Protein AF-A0A7Y2EDA4-F1 (afdb_monomer_lite)

Foldseek 3Di:
DDDDPPPPFPWDFDADPVRHGDDTDGPPVVVVVVVVVVVVVVVVVVVVVVCVVVVVVVVDDDPQLVVCLVVPFQSLVSLCVVVVHDLCRLCVQLVHDSVVSVCNRPDLDDDDPSSLVSSCVSSVHDSVSRRRPDDPVVVVVVVLVVLVVVLVVLVVVLVCLVVPPDDRDLVVNLVSLVVSLVSLVVSPVVDPDDPPVSVVSNVVSVVSNVVSVVVVVVVVVVVVVVVVVVVVVVLVVCVVVVVDDPVVVPPVVPPPVPDDDDDDDDDDDDDDDDDDDDDDDDDDDDDDDDDDDDDD

Structure (mmCIF, N/CA/C/O backbone):
data_AF-A0A7Y2EDA4-F1
#
_entry.id   AF-A0A7Y2EDA4-F1
#
loop_
_atom_site.group_PDB
_atom_site.id
_atom_site.type_symbol
_atom_site.label_atom_id
_atom_site.label_alt_id
_atom_site.label_comp_id
_atom_site.label_asym_id
_atom_site.label_entity_id
_atom_site.label_seq_id
_atom_site.pdbx_PDB_ins_code
_atom_site.Cartn_x
_atom_site.Cartn_y
_atom_site.Cartn_z
_atom_site.occupancy
_atom_site.B_iso_or_equiv
_atom_site.auth_seq_id
_atom_site.auth_comp_id
_atom_site.auth_asym_id
_atom_site.auth_atom_id
_atom_site.pdbx_PDB_model_num
ATOM 1 N N . MET A 1 1 ? 64.309 -20.230 -32.993 1.00 43.59 1 MET A N 1
ATOM 2 C CA . MET A 1 1 ? 63.458 -19.080 -33.353 1.00 43.59 1 MET A CA 1
ATOM 3 C C . MET A 1 1 ? 63.468 -19.020 -34.864 1.00 43.59 1 MET A C 1
ATOM 5 O O . MET A 1 1 ? 64.561 -18.925 -35.410 1.00 43.59 1 MET A O 1
ATOM 9 N N . SER A 1 2 ? 62.276 -19.123 -35.455 1.00 44.53 2 SER A N 1
ATOM 10 C CA . SER A 1 2 ? 61.970 -19.058 -36.892 1.00 44.53 2 SER A CA 1
ATOM 11 C C . SER A 1 2 ? 62.173 -20.360 -37.676 1.00 44.53 2 SER A C 1
ATOM 13 O O . SER A 1 2 ? 63.135 -20.477 -38.425 1.00 44.53 2 SER A O 1
ATOM 15 N N . ASP A 1 3 ? 61.243 -21.306 -37.500 1.00 42.62 3 ASP A N 1
ATOM 16 C CA . ASP A 1 3 ? 60.909 -22.273 -38.554 1.00 42.62 3 ASP A CA 1
ATOM 17 C C . ASP A 1 3 ? 59.753 -21.683 -39.369 1.00 42.62 3 ASP A C 1
ATOM 19 O O . ASP A 1 3 ? 58.723 -21.276 -38.827 1.00 42.62 3 ASP A O 1
ATOM 23 N N . ASP A 1 4 ? 60.021 -21.551 -40.659 1.00 47.56 4 ASP A N 1
ATOM 24 C CA . ASP A 1 4 ? 59.211 -20.951 -41.709 1.00 47.56 4 ASP A CA 1
ATOM 25 C C . ASP A 1 4 ? 58.459 -22.100 -42.406 1.00 47.56 4 ASP A C 1
ATOM 27 O O . ASP A 1 4 ? 58.942 -22.660 -43.387 1.00 47.56 4 ASP A O 1
ATOM 31 N N . ASP A 1 5 ? 57.317 -22.522 -41.853 1.00 44.94 5 ASP A N 1
ATOM 32 C CA . ASP A 1 5 ? 56.423 -23.488 -42.509 1.00 44.94 5 ASP A CA 1
ATOM 33 C C . ASP A 1 5 ? 55.565 -22.749 -43.549 1.00 44.94 5 ASP A C 1
ATOM 35 O O . ASP A 1 5 ? 54.446 -22.299 -43.291 1.00 44.94 5 ASP A O 1
ATOM 39 N N . GLN A 1 6 ? 56.119 -22.600 -44.751 1.00 44.47 6 GLN A N 1
ATOM 40 C CA . GLN A 1 6 ? 55.365 -22.275 -45.960 1.00 44.47 6 GLN A CA 1
ATOM 41 C C . GLN A 1 6 ? 54.499 -23.483 -46.355 1.00 44.47 6 GLN A C 1
ATOM 43 O O . GLN A 1 6 ? 54.948 -24.380 -47.066 1.00 44.47 6 GLN A O 1
ATOM 48 N N . GLU A 1 7 ? 53.241 -23.521 -45.907 1.00 48.75 7 GLU A N 1
ATOM 49 C CA . GLU A 1 7 ? 52.228 -24.389 -46.522 1.00 48.75 7 GLU A CA 1
ATOM 50 C C . GLU A 1 7 ? 51.803 -23.784 -47.874 1.00 48.75 7 GLU A C 1
ATOM 52 O O . GLU A 1 7 ? 50.916 -22.933 -47.957 1.00 48.75 7 GLU A O 1
ATOM 57 N N . ASP A 1 8 ? 52.466 -24.217 -48.950 1.00 52.66 8 ASP A N 1
ATOM 58 C CA . ASP A 1 8 ? 52.079 -23.955 -50.341 1.00 52.66 8 ASP A CA 1
ATOM 59 C C . ASP A 1 8 ? 50.675 -24.529 -50.621 1.00 52.66 8 ASP A C 1
ATOM 61 O O . ASP A 1 8 ? 50.514 -25.690 -51.008 1.00 52.66 8 ASP A O 1
ATOM 65 N N . THR A 1 9 ? 49.623 -23.721 -50.456 1.00 55.00 9 THR A N 1
ATOM 66 C CA . THR A 1 9 ? 48.251 -24.124 -50.805 1.00 55.00 9 THR A CA 1
ATOM 67 C C . THR A 1 9 ? 48.074 -24.137 -52.328 1.00 55.00 9 THR A C 1
ATOM 69 O O . THR A 1 9 ? 47.562 -23.196 -52.938 1.00 55.00 9 THR A O 1
ATOM 72 N N . THR A 1 10 ? 48.493 -25.221 -52.978 1.00 64.56 10 THR A N 1
ATOM 73 C CA . THR A 1 10 ? 48.317 -25.397 -54.427 1.00 64.56 10 THR A CA 1
ATOM 74 C C . THR A 1 10 ? 46.930 -25.979 -54.712 1.00 64.56 10 THR A C 1
ATOM 76 O O . THR A 1 10 ? 46.780 -27.158 -55.028 1.00 64.56 10 THR A O 1
ATOM 79 N N . VAL A 1 11 ? 45.882 -25.158 -54.580 1.00 77.44 11 VAL A N 1
ATOM 80 C CA . VAL A 1 11 ? 44.528 -25.554 -54.999 1.00 77.44 11 VAL A CA 1
ATOM 81 C C . VAL A 1 11 ? 44.483 -25.623 -56.523 1.00 77.44 11 VAL A C 1
ATOM 83 O O . VAL A 1 11 ? 44.597 -24.604 -57.207 1.00 77.44 11 VAL A O 1
ATOM 86 N N . GLN A 1 12 ? 44.279 -26.815 -57.081 1.00 84.06 12 GLN A N 1
ATOM 87 C CA . GLN A 1 12 ? 44.117 -26.966 -58.524 1.00 84.06 12 GLN A CA 1
ATOM 88 C C . GLN A 1 12 ? 42.654 -26.750 -58.912 1.00 84.06 12 GLN A C 1
ATOM 90 O O . GLN A 1 12 ? 41.783 -27.532 -58.537 1.00 84.06 12 GLN A O 1
ATOM 95 N N . ILE A 1 13 ? 42.388 -25.722 -59.717 1.00 86.75 13 ILE A N 1
ATOM 96 C CA . ILE A 1 13 ? 41.045 -25.422 -60.223 1.00 86.75 13 ILE A CA 1
ATOM 97 C C . ILE A 1 13 ? 40.843 -26.083 -61.590 1.00 86.75 13 ILE A C 1
ATOM 99 O O . ILE A 1 13 ? 41.572 -25.806 -62.542 1.00 86.75 13 ILE A O 1
ATOM 103 N N . ILE A 1 14 ? 39.814 -26.917 -61.698 1.00 89.69 14 ILE A N 1
ATOM 104 C CA . ILE A 1 14 ? 39.332 -27.506 -62.948 1.00 89.69 14 ILE A CA 1
ATOM 105 C C . ILE A 1 14 ? 38.164 -26.647 -63.441 1.00 89.69 14 ILE A C 1
ATOM 107 O O . ILE A 1 14 ? 37.177 -26.459 -62.726 1.00 89.69 14 ILE A O 1
ATOM 111 N N . ARG A 1 15 ? 38.281 -26.102 -64.655 1.00 89.75 15 ARG A N 1
ATOM 112 C CA . ARG A 1 15 ? 37.282 -25.208 -65.261 1.00 89.75 15 ARG A CA 1
ATOM 113 C C . ARG A 1 15 ? 36.341 -25.964 -66.199 1.00 89.75 15 ARG A C 1
ATOM 115 O O . ARG A 1 15 ? 36.757 -26.923 -66.848 1.00 89.75 15 ARG A O 1
ATOM 122 N N . GLY A 1 16 ? 35.084 -25.534 -66.241 1.00 87.50 16 GLY A N 1
ATOM 123 C CA . GLY A 1 16 ? 34.043 -26.059 -67.117 1.00 87.50 16 GLY A CA 1
ATOM 124 C C . GLY A 1 16 ? 34.200 -25.604 -68.569 1.00 87.50 16 GLY A C 1
ATOM 125 O O . GLY A 1 16 ? 35.074 -24.808 -68.912 1.00 87.50 16 GLY A O 1
ATOM 126 N N . SER A 1 17 ? 33.327 -26.108 -69.442 1.00 84.19 17 SER A N 1
ATOM 127 C CA . SER A 1 17 ? 33.293 -25.744 -70.869 1.00 84.19 17 SER A CA 1
ATOM 128 C C . SER A 1 17 ? 32.931 -24.275 -71.129 1.00 84.19 17 SER A C 1
ATOM 130 O O . SER A 1 17 ? 33.140 -23.780 -72.231 1.00 84.19 17 SER A O 1
ATOM 132 N N . ASP A 1 18 ? 32.383 -23.596 -70.126 1.00 87.00 18 ASP A N 1
ATOM 133 C CA . ASP A 1 18 ? 32.079 -22.164 -70.086 1.00 87.00 18 ASP A CA 1
ATOM 134 C C . ASP A 1 18 ? 33.263 -21.302 -69.601 1.00 87.00 18 ASP A C 1
ATOM 136 O O . ASP A 1 18 ? 33.195 -20.078 -69.664 1.00 87.00 18 ASP A O 1
ATOM 140 N N . GLY A 1 19 ? 34.363 -21.925 -69.159 1.00 84.44 19 GLY A N 1
ATOM 141 C CA . GLY A 1 19 ? 35.543 -21.250 -68.613 1.00 84.44 19 GLY A CA 1
ATOM 142 C C . GLY A 1 19 ? 35.467 -20.958 -67.111 1.00 84.44 19 GLY A C 1
ATOM 143 O O . GLY A 1 19 ? 36.471 -20.534 -66.520 1.00 84.44 19 GLY A O 1
ATOM 144 N N . GLU A 1 20 ? 34.336 -21.239 -66.464 1.00 89.75 20 GLU A N 1
ATOM 145 C CA . GLU A 1 20 ? 34.147 -20.983 -65.039 1.00 89.75 20 GLU A CA 1
ATOM 146 C C . GLU A 1 20 ? 34.718 -22.119 -64.172 1.00 89.75 20 GLU A C 1
ATOM 148 O O . GLU A 1 20 ? 34.793 -23.270 -64.613 1.00 89.75 20 GLU A O 1
ATOM 153 N N . PRO A 1 21 ? 35.181 -21.840 -62.939 1.00 85.94 21 PRO A N 1
ATOM 154 C CA . PRO A 1 21 ? 35.631 -22.870 -62.004 1.00 85.94 21 PRO A CA 1
ATOM 155 C C . PRO A 1 21 ? 34.511 -23.876 -61.707 1.00 85.94 21 PRO A C 1
ATOM 157 O O . PRO A 1 21 ? 33.504 -23.522 -61.101 1.00 85.94 21 PRO A O 1
ATOM 160 N N . ALA A 1 22 ? 34.698 -25.136 -62.096 1.00 83.81 22 ALA A N 1
ATOM 161 C CA . ALA A 1 22 ? 33.720 -26.195 -61.851 1.00 83.81 22 ALA A CA 1
ATOM 162 C C . ALA A 1 22 ? 34.098 -27.051 -60.635 1.00 83.81 22 ALA A C 1
ATOM 164 O O . ALA A 1 22 ? 33.235 -27.428 -59.847 1.00 83.81 22 ALA A O 1
ATOM 165 N N . PHE A 1 23 ? 35.392 -27.337 -60.454 1.00 85.00 23 PHE A N 1
ATOM 166 C CA . PHE A 1 23 ? 35.895 -28.126 -59.329 1.00 85.00 23 PHE A CA 1
ATOM 167 C C . PHE A 1 23 ? 37.232 -27.583 -58.827 1.00 85.00 23 PHE A C 1
ATOM 169 O O . PHE A 1 23 ? 37.995 -26.983 -59.582 1.00 85.00 23 PHE A O 1
ATOM 176 N N . ALA A 1 24 ? 37.537 -27.834 -57.557 1.00 85.94 24 ALA A N 1
ATOM 177 C CA . ALA A 1 24 ? 38.830 -27.546 -56.954 1.00 85.94 24 ALA A CA 1
ATOM 178 C C . ALA A 1 24 ? 39.366 -28.815 -56.286 1.00 85.94 24 ALA A C 1
ATOM 180 O O . ALA A 1 24 ? 38.641 -29.484 -55.551 1.00 85.94 24 ALA A O 1
ATOM 181 N N . THR A 1 25 ? 40.625 -29.150 -56.558 1.00 87.69 25 THR A N 1
ATOM 182 C CA . THR A 1 25 ? 41.318 -30.280 -55.935 1.00 87.69 25 THR A CA 1
ATOM 183 C C . THR A 1 25 ? 42.265 -29.744 -54.878 1.00 87.69 25 THR A C 1
ATOM 185 O O . THR A 1 25 ? 43.061 -28.845 -55.149 1.00 87.69 25 THR A O 1
ATOM 188 N N . VAL A 1 26 ? 42.165 -30.312 -53.683 1.00 86.88 26 VAL A N 1
ATOM 189 C CA . VAL A 1 26 ? 43.006 -29.997 -52.530 1.00 86.88 26 VAL A CA 1
ATOM 190 C C . VAL A 1 26 ? 43.617 -31.288 -51.986 1.00 86.88 26 VAL A C 1
ATOM 192 O O . VAL A 1 26 ? 42.987 -32.349 -52.101 1.00 86.88 26 VAL A O 1
ATOM 195 N N . PRO A 1 27 ? 44.822 -31.242 -51.396 1.00 88.12 27 PRO A N 1
ATOM 196 C CA . PRO A 1 27 ? 45.375 -32.380 -50.677 1.00 88.12 27 PRO A CA 1
ATOM 197 C C . PRO A 1 27 ? 44.400 -32.902 -49.617 1.00 88.12 27 PRO A C 1
ATOM 199 O O . PRO A 1 27 ? 43.734 -32.136 -48.920 1.00 88.12 27 PRO A O 1
ATOM 202 N N . HIS A 1 28 ? 44.312 -34.228 -49.479 1.00 80.75 28 HIS A N 1
ATOM 203 C CA . HIS A 1 28 ? 43.290 -34.857 -48.634 1.00 80.75 28 HIS A CA 1
ATOM 204 C C . HIS A 1 28 ? 43.352 -34.396 -47.167 1.00 80.75 28 HIS A C 1
ATOM 206 O O . HIS A 1 28 ? 42.315 -34.169 -46.551 1.00 80.75 28 HIS A O 1
ATOM 212 N N . ARG A 1 29 ? 44.557 -34.191 -46.621 1.00 81.00 29 ARG A N 1
ATOM 213 C CA . ARG A 1 29 ? 44.734 -33.671 -45.259 1.00 81.00 29 ARG A CA 1
ATOM 214 C C . ARG A 1 29 ? 44.114 -32.278 -45.094 1.00 81.00 29 ARG A C 1
ATOM 216 O O . ARG A 1 29 ? 43.400 -32.041 -44.127 1.00 81.00 29 ARG A O 1
ATOM 223 N N . GLU A 1 30 ? 44.347 -31.382 -46.046 1.00 80.44 30 GLU A N 1
ATOM 224 C CA . GLU A 1 30 ? 43.794 -30.024 -46.017 1.00 80.44 30 GLU A CA 1
ATOM 225 C C . GLU A 1 30 ? 42.270 -30.037 -46.159 1.00 80.44 30 GLU A C 1
ATOM 227 O O . GLU A 1 30 ? 41.578 -29.286 -45.473 1.00 80.44 30 GLU A O 1
ATOM 232 N N . PHE A 1 31 ? 41.724 -30.934 -46.986 1.00 82.44 31 PHE A N 1
ATOM 233 C CA . PHE A 1 31 ? 40.279 -31.140 -47.081 1.00 82.44 31 PHE A CA 1
ATOM 234 C C . PHE A 1 31 ? 39.661 -31.525 -45.729 1.00 82.44 31 PHE A C 1
ATOM 236 O O . PHE A 1 31 ? 38.662 -30.934 -45.319 1.00 82.44 31 PHE A O 1
ATOM 243 N N . GLU A 1 32 ? 40.272 -32.466 -45.007 1.00 85.00 32 GLU A N 1
ATOM 244 C CA . GLU A 1 32 ? 39.816 -32.885 -43.674 1.00 85.00 32 GLU A CA 1
ATOM 245 C C . GLU A 1 32 ? 39.928 -31.753 -42.636 1.00 85.00 32 GLU A C 1
ATOM 247 O O . GLU A 1 32 ? 39.029 -31.558 -41.807 1.00 85.00 32 GLU A O 1
ATOM 252 N N . GLU A 1 33 ? 40.988 -30.944 -42.700 1.00 84.81 33 GLU A N 1
ATOM 253 C CA . GLU A 1 33 ? 41.139 -29.761 -41.848 1.00 84.81 33 GLU A CA 1
ATOM 254 C C . GLU A 1 33 ? 40.072 -28.696 -42.147 1.00 84.81 33 GLU A C 1
ATOM 256 O O . GLU A 1 33 ? 39.482 -28.132 -41.218 1.00 84.81 33 GLU A O 1
ATOM 261 N N . LEU A 1 34 ? 39.769 -28.446 -43.425 1.00 80.19 34 LEU A N 1
ATOM 262 C CA . LEU A 1 34 ? 38.705 -27.535 -43.853 1.00 80.19 34 LEU A CA 1
ATOM 263 C C . LEU A 1 34 ? 37.322 -28.040 -43.426 1.00 80.19 34 LEU A C 1
ATOM 265 O O . LEU A 1 34 ? 36.522 -27.255 -42.912 1.00 80.19 34 LEU A O 1
ATOM 269 N N . LEU A 1 35 ? 37.051 -29.343 -43.550 1.00 79.25 35 LEU A N 1
ATOM 270 C CA . LEU A 1 35 ? 35.817 -29.956 -43.055 1.00 79.25 35 LEU A CA 1
ATOM 271 C C . LEU A 1 35 ? 35.690 -29.823 -41.537 1.00 79.25 35 LEU A C 1
ATOM 273 O O . LEU A 1 35 ? 34.618 -29.484 -41.036 1.00 79.25 35 LEU A O 1
ATOM 277 N N . THR A 1 36 ? 36.774 -30.044 -40.796 1.00 81.06 36 THR A N 1
ATOM 278 C CA . THR A 1 36 ? 36.785 -29.914 -39.333 1.00 81.06 36 THR A CA 1
ATOM 279 C C . THR A 1 36 ? 36.525 -28.470 -38.903 1.00 81.06 36 THR A C 1
ATOM 281 O O . THR A 1 36 ? 35.691 -28.222 -38.025 1.00 81.06 36 THR A O 1
ATOM 284 N N . LYS A 1 37 ? 37.178 -27.498 -39.552 1.00 74.94 37 LYS A N 1
ATOM 285 C CA . LYS A 1 37 ? 36.960 -26.061 -39.318 1.00 74.94 37 LYS A CA 1
ATOM 286 C C . LYS A 1 37 ? 35.521 -25.652 -39.670 1.00 74.94 37 LYS A C 1
ATOM 288 O O . LYS A 1 37 ? 34.859 -25.017 -38.851 1.00 74.94 37 LYS A O 1
ATOM 293 N N . SER A 1 38 ? 34.995 -26.087 -40.817 1.00 75.81 38 SER A N 1
ATOM 294 C CA . SER A 1 38 ? 33.614 -25.818 -41.256 1.00 75.81 38 SER A CA 1
ATOM 295 C C . SER A 1 38 ? 32.561 -26.417 -40.311 1.00 75.81 38 SER A C 1
ATOM 297 O O . SER A 1 38 ? 31.610 -25.733 -39.922 1.00 75.81 38 SER A O 1
ATOM 299 N N . ARG A 1 39 ? 32.753 -27.664 -39.857 1.00 71.19 39 ARG A N 1
ATOM 300 C CA . ARG A 1 39 ? 31.868 -28.313 -38.875 1.00 71.19 39 ARG A CA 1
ATOM 301 C C . ARG A 1 39 ? 31.883 -27.603 -37.525 1.00 71.19 39 ARG A C 1
ATOM 303 O O . ARG A 1 39 ? 30.831 -27.495 -36.905 1.00 71.19 39 ARG A O 1
ATOM 310 N N . ARG A 1 40 ? 33.033 -27.084 -37.076 1.00 65.69 40 ARG A N 1
ATOM 311 C CA . ARG A 1 40 ? 33.111 -26.257 -35.857 1.00 65.69 40 ARG A CA 1
ATOM 312 C C . ARG A 1 40 ? 32.334 -24.952 -35.995 1.00 65.69 40 ARG A C 1
ATOM 314 O O . ARG A 1 40 ? 31.626 -24.603 -35.060 1.00 65.69 40 ARG A O 1
ATOM 321 N N . VAL A 1 41 ? 32.447 -24.262 -37.131 1.00 68.94 41 VAL A N 1
ATOM 322 C CA . VAL A 1 41 ? 31.681 -23.029 -37.396 1.00 68.94 41 VAL A CA 1
ATOM 323 C C . VAL A 1 41 ? 30.181 -23.329 -37.409 1.00 68.94 41 VAL A C 1
ATOM 325 O O . VAL A 1 41 ? 29.435 -22.728 -36.648 1.00 68.94 41 VAL A O 1
ATOM 328 N N . THR A 1 42 ? 29.755 -24.352 -38.153 1.00 67.50 42 THR A N 1
ATOM 329 C CA . THR A 1 42 ? 28.339 -24.761 -38.217 1.00 67.50 42 THR A CA 1
ATOM 330 C C . THR A 1 42 ? 27.810 -25.220 -36.852 1.00 67.50 42 THR A C 1
ATOM 332 O O . THR A 1 42 ? 26.678 -24.922 -36.481 1.00 67.50 42 THR A O 1
ATOM 335 N N . GLY A 1 43 ? 28.630 -25.934 -36.075 1.00 67.50 43 GLY A N 1
ATOM 336 C CA . GLY A 1 43 ? 28.296 -26.357 -34.715 1.00 67.50 43 GLY A CA 1
ATOM 337 C C . GLY A 1 43 ? 28.187 -25.185 -33.739 1.00 67.50 43 GLY A C 1
ATOM 338 O O . GLY A 1 43 ? 27.306 -25.191 -32.882 1.00 67.50 43 GLY A O 1
ATOM 339 N N . LEU A 1 44 ? 29.033 -24.162 -33.889 1.00 66.06 44 LEU A N 1
ATOM 340 C CA . LEU A 1 44 ? 28.941 -22.922 -33.124 1.00 66.06 44 LEU A CA 1
ATOM 341 C C . LEU A 1 44 ? 27.668 -22.150 -33.487 1.00 66.06 44 LEU A C 1
ATOM 343 O O . LEU A 1 44 ? 26.951 -21.738 -32.582 1.00 66.06 44 LEU A O 1
ATOM 347 N N . ASP A 1 45 ? 27.334 -22.030 -34.772 1.00 66.81 45 ASP A N 1
ATOM 348 C CA . ASP A 1 45 ? 26.099 -21.380 -35.226 1.00 66.81 45 ASP A CA 1
ATOM 349 C C . ASP A 1 45 ? 24.852 -22.119 -34.722 1.00 66.81 45 ASP A C 1
ATOM 351 O O . ASP A 1 45 ? 23.906 -21.499 -34.234 1.00 66.81 45 ASP A O 1
ATOM 355 N N . ALA A 1 46 ? 24.855 -23.454 -34.769 1.00 67.00 46 ALA A N 1
ATOM 356 C CA . ALA A 1 46 ? 23.778 -24.274 -34.223 1.00 67.00 46 ALA A CA 1
ATOM 357 C C . ALA A 1 46 ? 23.646 -24.110 -32.699 1.00 67.00 46 ALA A C 1
ATOM 359 O O . ALA A 1 46 ? 22.531 -23.972 -32.199 1.00 67.00 46 ALA A O 1
ATOM 360 N N . ALA A 1 47 ? 24.761 -24.066 -31.963 1.00 63.53 47 ALA A N 1
ATOM 361 C CA . ALA A 1 47 ? 24.762 -23.830 -30.521 1.00 63.53 47 ALA A CA 1
ATOM 362 C C . ALA A 1 47 ? 24.288 -22.411 -30.167 1.00 63.53 47 ALA A C 1
ATOM 364 O O . ALA A 1 47 ? 23.476 -22.249 -29.261 1.00 63.53 47 ALA A O 1
ATOM 365 N N . VAL A 1 48 ? 24.726 -21.388 -30.906 1.00 65.12 48 VAL A N 1
ATOM 366 C CA . VAL A 1 48 ? 24.276 -19.997 -30.736 1.00 65.12 48 VAL A CA 1
ATOM 367 C C . VAL A 1 48 ? 22.780 -19.873 -31.023 1.00 65.12 48 VAL A C 1
ATOM 369 O O . VAL A 1 48 ? 22.069 -19.220 -30.262 1.00 65.12 48 VAL A O 1
ATOM 372 N N . ASN A 1 49 ? 22.276 -20.528 -32.070 1.00 64.94 49 ASN A N 1
ATOM 373 C CA . ASN A 1 49 ? 20.850 -20.534 -32.395 1.00 64.94 49 ASN A CA 1
ATOM 374 C C . ASN A 1 49 ? 20.017 -21.323 -31.374 1.00 64.94 49 ASN A C 1
ATOM 376 O O . ASN A 1 49 ? 18.927 -20.879 -31.020 1.00 64.94 49 ASN A O 1
ATOM 380 N N . ALA A 1 50 ? 20.531 -22.441 -30.852 1.00 62.09 50 ALA A N 1
ATOM 381 C CA . ALA A 1 50 ? 19.888 -23.200 -29.781 1.00 62.09 50 ALA A CA 1
ATOM 382 C C . ALA A 1 50 ? 19.834 -22.396 -28.475 1.00 62.09 50 ALA A C 1
ATOM 384 O O . ALA A 1 50 ? 18.774 -22.298 -27.865 1.00 62.09 50 ALA A O 1
ATOM 385 N N . ILE A 1 51 ? 20.937 -21.737 -28.096 1.00 62.09 51 ILE A N 1
ATOM 386 C CA . ILE A 1 51 ? 20.975 -20.821 -26.951 1.00 62.09 51 ILE A CA 1
ATOM 387 C C . ILE A 1 51 ? 19.988 -19.683 -27.174 1.00 62.09 51 ILE A C 1
ATOM 389 O O . ILE A 1 51 ? 19.187 -19.435 -26.293 1.00 62.09 51 ILE A O 1
ATOM 393 N N . ARG A 1 52 ? 19.963 -19.028 -28.340 1.00 58.69 52 ARG A N 1
ATOM 394 C CA . ARG A 1 52 ? 18.976 -17.973 -28.637 1.00 58.69 52 ARG A CA 1
ATOM 395 C C . ARG A 1 52 ? 17.532 -18.476 -28.554 1.00 58.69 52 ARG A C 1
ATOM 397 O O . ARG A 1 52 ? 16.681 -17.754 -28.047 1.00 58.69 52 ARG A O 1
ATOM 404 N N . GLY A 1 53 ? 17.257 -19.696 -29.014 1.00 55.03 53 GLY A N 1
ATOM 405 C CA . GLY A 1 53 ? 15.936 -20.322 -28.916 1.00 55.03 53 GLY A CA 1
ATOM 406 C C . GLY A 1 53 ? 15.509 -20.612 -27.473 1.00 55.03 53 GLY A C 1
ATOM 407 O O . GLY A 1 53 ? 14.363 -20.358 -27.110 1.00 55.03 53 GLY A O 1
ATOM 408 N N . GLU A 1 54 ? 16.435 -21.086 -26.638 1.00 51.19 54 GLU A N 1
ATOM 409 C CA . GLU A 1 54 ? 16.207 -21.379 -25.216 1.00 51.19 54 GLU A CA 1
ATOM 410 C C . GLU A 1 54 ? 16.158 -20.092 -24.366 1.00 51.19 54 GLU A C 1
ATOM 412 O O . GLU A 1 54 ? 15.321 -19.939 -23.481 1.00 51.19 54 GLU A O 1
ATOM 417 N N . VAL A 1 55 ? 16.997 -19.111 -24.697 1.00 48.81 55 VAL A N 1
ATOM 418 C CA . VAL A 1 55 ? 17.042 -17.761 -24.117 1.00 48.81 55 VAL A CA 1
ATOM 419 C C . VAL A 1 55 ? 15.786 -16.965 -24.453 1.00 48.81 55 VAL A C 1
ATOM 421 O O . VAL A 1 55 ? 15.382 -16.125 -23.670 1.00 48.81 55 VAL A O 1
ATOM 424 N N . ASN A 1 56 ? 15.086 -17.252 -25.548 1.00 48.47 56 ASN A N 1
ATOM 425 C CA . ASN A 1 56 ? 13.780 -16.634 -25.778 1.00 48.47 56 ASN A CA 1
ATOM 426 C C . ASN A 1 56 ? 12.709 -17.124 -24.772 1.00 48.47 56 ASN A C 1
ATOM 428 O O . ASN A 1 56 ? 11.682 -16.473 -24.605 1.00 48.47 56 ASN A O 1
ATOM 432 N N . ARG A 1 57 ? 12.935 -18.256 -24.077 1.00 45.91 57 ARG A N 1
ATOM 433 C CA . ARG A 1 57 ? 12.063 -18.742 -22.985 1.00 45.91 57 ARG A CA 1
ATOM 434 C C . ARG A 1 57 ? 12.445 -18.171 -21.618 1.00 45.91 57 ARG A C 1
ATOM 436 O O . ARG A 1 57 ? 11.578 -18.008 -20.763 1.00 45.91 57 ARG A O 1
ATOM 443 N N . LEU A 1 58 ? 13.724 -17.868 -21.405 1.00 47.00 58 LEU A N 1
ATOM 444 C CA . LEU A 1 58 ? 14.224 -17.173 -20.221 1.00 47.00 58 LEU A CA 1
ATOM 445 C C . LEU A 1 58 ? 14.284 -15.686 -20.550 1.00 47.00 58 LEU A C 1
ATOM 447 O O . LEU A 1 58 ? 15.251 -15.277 -21.163 1.00 47.00 58 LEU A O 1
ATOM 451 N N . ALA A 1 59 ? 13.285 -14.883 -20.179 1.00 56.12 59 ALA A N 1
ATOM 452 C CA . ALA A 1 59 ? 13.274 -13.437 -20.441 1.00 56.12 59 ALA A CA 1
ATOM 453 C C . ALA A 1 59 ? 14.570 -12.745 -19.949 1.00 56.12 59 ALA A C 1
ATOM 455 O O . ALA A 1 59 ? 14.647 -12.286 -18.810 1.00 56.12 59 ALA A O 1
ATOM 456 N N . LEU A 1 60 ? 15.611 -12.718 -20.788 1.00 68.62 60 LEU A N 1
ATOM 457 C CA . LEU A 1 60 ? 16.895 -12.109 -20.482 1.00 68.62 60 LEU A CA 1
ATOM 458 C C . LEU A 1 60 ? 16.765 -10.624 -20.775 1.00 68.62 60 LEU A C 1
ATOM 460 O O . LEU A 1 60 ? 16.560 -10.217 -21.920 1.00 68.62 60 LEU A O 1
ATOM 464 N N . ILE A 1 61 ? 16.898 -9.820 -19.728 1.00 80.25 61 ILE A N 1
ATOM 465 C CA . ILE A 1 61 ? 16.951 -8.371 -19.860 1.00 80.25 61 ILE A CA 1
ATOM 466 C C . ILE A 1 61 ? 18.318 -8.006 -20.465 1.00 80.25 61 ILE A C 1
ATOM 468 O O . ILE A 1 61 ? 19.349 -8.423 -19.928 1.00 80.25 61 ILE A O 1
ATOM 472 N N . PRO A 1 62 ? 18.368 -7.248 -21.574 1.00 86.12 62 PRO A N 1
ATOM 473 C CA . PRO A 1 62 ? 19.626 -6.817 -22.176 1.00 86.12 62 PRO A CA 1
ATOM 474 C C . PRO A 1 62 ? 20.493 -6.028 -21.189 1.00 86.12 62 PRO A C 1
ATOM 476 O O . PRO A 1 62 ? 19.993 -5.149 -20.488 1.00 86.12 62 PRO A O 1
ATOM 479 N N . SER A 1 63 ? 21.805 -6.283 -21.170 1.00 84.19 63 SER A N 1
ATOM 480 C CA . SER A 1 63 ? 22.734 -5.649 -20.217 1.00 84.19 63 SER A CA 1
ATOM 481 C C . SER A 1 63 ? 22.713 -4.119 -20.278 1.00 84.19 63 SER A C 1
ATOM 483 O O . SER A 1 63 ? 22.813 -3.466 -19.247 1.00 84.19 63 SER A O 1
ATOM 485 N N . GLU A 1 64 ? 22.528 -3.555 -21.471 1.00 88.88 64 GLU A N 1
ATOM 486 C CA . GLU A 1 64 ? 22.386 -2.110 -21.687 1.00 88.88 64 GLU A CA 1
ATOM 487 C C . GLU A 1 64 ? 21.168 -1.529 -20.954 1.00 88.88 64 GLU A C 1
ATOM 489 O O . GLU A 1 64 ? 21.238 -0.453 -20.365 1.00 88.88 64 GLU A O 1
ATOM 494 N N . VAL A 1 65 ? 20.047 -2.257 -20.954 1.00 90.38 65 VAL A N 1
ATOM 495 C CA . VAL A 1 65 ? 18.832 -1.848 -20.239 1.00 90.38 65 VAL A CA 1
ATOM 496 C C . VAL A 1 65 ? 19.092 -1.859 -18.733 1.00 90.38 65 VAL A C 1
ATOM 498 O O . VAL A 1 65 ? 18.780 -0.885 -18.052 1.00 90.38 65 VAL A O 1
ATOM 501 N N . VAL A 1 66 ? 19.721 -2.925 -18.227 1.00 86.69 66 VAL A N 1
ATOM 502 C CA . VAL A 1 66 ? 20.065 -3.057 -16.802 1.00 86.69 66 VAL A CA 1
ATOM 503 C C . VAL A 1 66 ? 20.995 -1.933 -16.348 1.00 86.69 66 VAL A C 1
ATOM 505 O O . VAL A 1 66 ? 20.734 -1.307 -15.323 1.00 86.69 66 VAL A O 1
ATOM 508 N N . HIS A 1 67 ? 22.054 -1.651 -17.110 1.00 87.31 67 HIS A N 1
ATOM 509 C CA . HIS A 1 67 ? 23.046 -0.641 -16.748 1.00 87.31 67 HIS A CA 1
ATOM 510 C C . HIS A 1 67 ? 22.412 0.742 -16.615 1.00 87.31 67 HIS A C 1
ATOM 512 O O . HIS A 1 67 ? 22.522 1.372 -15.566 1.00 87.31 67 HIS A O 1
ATOM 518 N N . ARG A 1 68 ? 21.656 1.167 -17.631 1.00 90.38 68 ARG A N 1
ATOM 519 C CA . ARG A 1 68 ? 21.016 2.488 -17.653 1.00 90.38 68 ARG A CA 1
ATOM 520 C C . ARG A 1 68 ? 19.989 2.668 -16.540 1.00 90.38 68 ARG A C 1
ATOM 522 O O . ARG A 1 68 ? 19.921 3.732 -15.931 1.00 90.38 68 ARG A O 1
ATOM 529 N N . ILE A 1 69 ? 19.209 1.625 -16.242 1.00 89.25 69 ILE A N 1
ATOM 530 C CA . ILE A 1 69 ? 18.288 1.643 -15.096 1.00 89.25 69 ILE A CA 1
ATOM 531 C C . ILE A 1 69 ? 19.077 1.748 -13.783 1.00 89.25 69 ILE A C 1
ATOM 533 O O . ILE A 1 69 ? 18.701 2.532 -12.913 1.00 89.25 69 ILE A O 1
ATOM 537 N N . SER A 1 70 ? 20.196 1.026 -13.645 1.00 83.31 70 SER A N 1
ATOM 538 C CA . SER A 1 70 ? 21.048 1.113 -12.449 1.00 83.31 70 SER A CA 1
ATOM 539 C C . SER A 1 70 ? 21.708 2.488 -12.271 1.00 83.31 70 SER A C 1
ATOM 541 O O . SER A 1 70 ? 21.945 2.914 -11.145 1.00 83.31 70 SER A O 1
ATOM 543 N N . GLU A 1 71 ? 21.941 3.214 -13.368 1.00 85.88 71 GLU A N 1
ATOM 544 C CA . GLU A 1 71 ? 22.435 4.597 -13.370 1.00 85.88 71 GLU A CA 1
ATOM 545 C C . GLU A 1 71 ? 21.340 5.629 -13.038 1.00 85.88 71 GLU A C 1
ATOM 547 O O . GLU A 1 71 ? 21.612 6.827 -12.956 1.00 85.88 71 GLU A O 1
ATOM 552 N N . GLY A 1 72 ? 20.104 5.176 -12.806 1.00 83.62 72 GLY A N 1
ATOM 553 C CA . GLY A 1 72 ? 18.985 6.006 -12.370 1.00 83.62 72 GLY A CA 1
ATOM 554 C C . GLY A 1 72 ? 18.114 6.551 -13.501 1.00 83.62 72 GLY A C 1
ATOM 555 O O . GLY A 1 72 ? 17.258 7.401 -13.243 1.00 83.62 72 GLY A O 1
ATOM 556 N N . GLU A 1 73 ? 18.286 6.083 -14.741 1.00 88.44 73 GLU A N 1
ATOM 557 C CA . GLU A 1 73 ? 17.336 6.402 -15.805 1.00 88.44 73 GLU A CA 1
ATOM 558 C C . GLU A 1 73 ? 15.983 5.713 -15.574 1.00 88.44 73 GLU A C 1
ATOM 560 O O . GLU A 1 73 ? 15.907 4.562 -15.143 1.00 88.44 73 GLU A O 1
ATOM 565 N N . HIS A 1 74 ? 14.889 6.402 -15.911 1.00 90.19 74 HIS A N 1
ATOM 566 C CA . HIS A 1 74 ? 13.548 5.859 -15.716 1.00 90.19 74 HIS A CA 1
ATOM 567 C C . HIS A 1 74 ? 13.312 4.612 -16.601 1.00 90.19 74 HIS A C 1
ATOM 569 O O . HIS A 1 74 ? 13.444 4.719 -17.828 1.00 90.19 74 HIS A O 1
ATOM 575 N N . PRO A 1 75 ? 12.882 3.458 -16.048 1.00 92.12 75 PRO A N 1
ATOM 576 C CA . PRO A 1 75 ? 12.750 2.203 -16.798 1.00 92.12 75 PRO A CA 1
ATOM 577 C C . PRO A 1 75 ? 11.887 2.298 -18.060 1.00 92.12 75 PRO A C 1
ATOM 579 O O . PRO A 1 75 ? 12.282 1.803 -19.114 1.00 92.12 75 PRO A O 1
ATOM 582 N N . VAL A 1 76 ? 10.755 3.014 -18.001 1.00 94.00 76 VAL A N 1
ATOM 583 C CA . VAL A 1 76 ? 9.885 3.255 -19.174 1.00 94.00 76 VAL A CA 1
ATOM 584 C C . VAL A 1 76 ? 10.653 3.894 -20.333 1.00 94.00 76 VAL A C 1
ATOM 586 O O . VAL A 1 76 ? 10.510 3.471 -21.478 1.00 94.00 76 VAL A O 1
ATOM 589 N N . ARG A 1 77 ? 11.514 4.878 -20.048 1.00 94.19 77 ARG A N 1
ATOM 590 C CA . ARG A 1 77 ? 12.323 5.556 -21.066 1.00 94.19 77 ARG A CA 1
ATOM 591 C C . ARG A 1 77 ? 13.372 4.613 -21.646 1.00 94.19 77 ARG A C 1
ATOM 593 O O . ARG A 1 77 ? 13.550 4.579 -22.864 1.00 94.19 77 ARG A O 1
ATOM 600 N N . VAL A 1 78 ? 14.056 3.859 -20.786 1.00 94.94 78 VAL A N 1
ATOM 601 C CA . VAL A 1 78 ? 15.108 2.918 -21.192 1.00 94.94 78 VAL A CA 1
ATOM 602 C C . VAL A 1 78 ? 14.528 1.837 -22.102 1.00 94.94 78 VAL A C 1
ATOM 604 O O . VAL A 1 78 ? 15.030 1.645 -23.210 1.00 94.94 78 VAL A O 1
ATOM 607 N N . TRP A 1 79 ? 13.428 1.202 -21.692 1.00 94.75 79 TRP A N 1
ATOM 608 C CA . TRP A 1 79 ? 12.740 0.190 -22.490 1.00 94.75 79 TRP A CA 1
ATOM 609 C C . TRP A 1 79 ? 12.171 0.757 -23.787 1.00 94.75 79 TRP A C 1
ATOM 611 O O . TRP A 1 79 ? 12.356 0.152 -24.841 1.00 94.75 79 TRP A O 1
ATOM 621 N N . ARG A 1 80 ? 11.558 1.946 -23.761 1.00 95.62 80 ARG A N 1
ATOM 622 C CA . ARG A 1 80 ? 11.069 2.603 -24.982 1.00 95.62 80 ARG A CA 1
ATOM 623 C C . ARG A 1 80 ? 12.190 2.808 -26.002 1.00 95.62 80 ARG A C 1
ATOM 625 O O . ARG A 1 80 ? 12.022 2.478 -27.175 1.00 95.62 80 ARG A O 1
ATOM 632 N N . LEU A 1 81 ? 13.328 3.347 -25.562 1.00 94.88 81 LEU A N 1
ATOM 633 C CA . LEU A 1 81 ? 14.485 3.574 -26.430 1.00 94.88 81 LEU A CA 1
ATOM 634 C C . LEU A 1 81 ? 15.099 2.258 -26.912 1.00 94.88 81 LEU A C 1
ATOM 636 O O . LEU A 1 81 ? 15.479 2.167 -28.075 1.00 94.88 81 LEU A O 1
ATOM 640 N N . HIS A 1 82 ? 15.136 1.230 -26.061 1.00 92.44 82 HIS A N 1
ATOM 641 C CA . HIS A 1 82 ? 15.587 -0.106 -26.445 1.00 92.44 82 HIS A CA 1
ATOM 642 C C . HIS A 1 82 ? 14.702 -0.727 -27.540 1.00 92.44 82 HIS A C 1
ATOM 644 O O . HIS A 1 82 ? 15.213 -1.357 -28.462 1.00 92.44 82 HIS A O 1
ATOM 650 N N . ARG A 1 83 ? 13.383 -0.492 -27.491 1.00 91.44 83 ARG A N 1
ATOM 651 C CA . ARG A 1 83 ? 12.422 -0.900 -28.532 1.00 91.44 83 ARG A CA 1
ATOM 652 C C . ARG A 1 83 ? 12.427 0.010 -29.770 1.00 91.44 83 ARG A C 1
ATOM 654 O O . ARG A 1 83 ? 11.698 -0.258 -30.719 1.00 91.44 83 ARG A O 1
ATOM 661 N N . GLY A 1 84 ? 13.227 1.080 -29.777 1.00 92.44 84 GLY A N 1
ATOM 662 C CA . GLY A 1 84 ? 13.319 2.020 -30.896 1.00 92.44 84 GLY A CA 1
ATOM 663 C C . GLY A 1 84 ? 12.093 2.924 -31.076 1.00 92.44 84 GLY A C 1
ATOM 664 O O . GLY A 1 84 ? 11.941 3.526 -32.136 1.00 92.44 84 GLY A O 1
ATOM 665 N N . LEU A 1 85 ? 11.229 3.039 -30.062 1.00 93.06 85 LEU A N 1
ATOM 666 C CA . LEU A 1 85 ? 9.987 3.811 -30.134 1.00 93.06 85 LEU A CA 1
ATOM 667 C C . LEU A 1 85 ? 10.208 5.292 -29.788 1.00 93.06 85 LEU A C 1
ATOM 669 O O . LEU A 1 85 ? 10.903 5.649 -28.825 1.00 93.06 85 LEU A O 1
ATOM 673 N N . LYS A 1 86 ? 9.543 6.190 -30.518 1.00 94.94 86 LYS A N 1
ATOM 674 C CA . LYS A 1 86 ? 9.447 7.609 -30.144 1.00 94.94 86 LYS A CA 1
ATOM 675 C C . LYS A 1 86 ? 8.434 7.793 -29.017 1.00 94.94 86 LYS A C 1
ATOM 677 O O . LYS A 1 86 ? 7.475 7.039 -28.890 1.00 94.94 86 LYS A O 1
ATOM 682 N N . ALA A 1 87 ? 8.600 8.853 -28.226 1.00 92.69 87 ALA A N 1
ATOM 683 C CA . ALA A 1 87 ? 7.677 9.169 -27.131 1.00 92.69 87 ALA A CA 1
ATOM 684 C C . ALA A 1 87 ? 6.217 9.304 -27.614 1.00 92.69 87 ALA A C 1
ATOM 686 O O . ALA A 1 87 ? 5.303 8.753 -27.014 1.00 92.69 87 ALA A O 1
ATOM 687 N N . VAL A 1 88 ? 5.992 9.969 -28.750 1.00 94.25 88 VAL A N 1
ATOM 688 C CA . VAL A 1 88 ? 4.642 10.131 -29.321 1.00 94.25 88 VAL A CA 1
ATOM 689 C C . VAL A 1 88 ? 4.036 8.792 -29.758 1.00 94.25 88 VAL A C 1
ATOM 691 O O . VAL A 1 88 ? 2.829 8.603 -29.636 1.00 94.25 88 VAL A O 1
ATOM 694 N N . GLU A 1 89 ? 4.859 7.858 -30.239 1.00 94.88 89 GLU A N 1
ATOM 695 C CA . GLU A 1 89 ? 4.413 6.533 -30.688 1.00 94.88 89 GLU A CA 1
ATOM 696 C C . GLU A 1 89 ? 3.961 5.688 -29.492 1.00 94.88 89 GLU A C 1
ATOM 698 O O . GLU A 1 89 ? 2.820 5.226 -29.483 1.00 94.88 89 GLU A O 1
ATOM 703 N N . LEU A 1 90 ? 4.787 5.606 -28.439 1.00 95.81 90 LEU A N 1
ATOM 704 C CA . LEU A 1 90 ? 4.421 4.910 -27.201 1.00 95.81 90 LEU A CA 1
ATOM 705 C C . LEU A 1 90 ? 3.192 5.542 -26.539 1.00 95.81 90 LEU A C 1
ATOM 707 O O . LEU A 1 90 ? 2.292 4.826 -26.116 1.00 95.81 90 LEU A O 1
ATOM 711 N N . ALA A 1 91 ? 3.128 6.875 -26.459 1.00 95.31 91 ALA A N 1
ATOM 712 C CA . ALA A 1 91 ? 1.999 7.563 -25.837 1.00 95.31 91 ALA A CA 1
ATOM 713 C C . ALA A 1 91 ? 0.681 7.236 -26.555 1.00 95.31 91 ALA A C 1
ATOM 715 O O . ALA A 1 91 ? -0.314 6.891 -25.919 1.00 95.31 91 ALA A O 1
ATOM 716 N N . ARG A 1 92 ? 0.697 7.274 -27.892 1.00 95.56 92 ARG A N 1
ATOM 717 C CA . ARG A 1 92 ? -0.455 6.929 -28.730 1.00 95.56 92 ARG A CA 1
ATOM 718 C C . ARG A 1 92 ? -0.898 5.481 -28.521 1.00 95.56 92 ARG A C 1
ATOM 720 O O . ARG A 1 92 ? -2.092 5.235 -28.403 1.00 95.56 92 ARG A O 1
ATOM 727 N N . GLU A 1 93 ? 0.039 4.538 -28.481 1.00 93.69 93 GLU A N 1
ATOM 728 C CA . GLU A 1 93 ? -0.261 3.106 -28.341 1.00 93.69 93 GLU A CA 1
ATOM 729 C C . GLU A 1 93 ? -0.714 2.729 -26.929 1.00 93.69 93 GLU A C 1
ATOM 731 O O . GLU A 1 93 ? -1.656 1.954 -26.770 1.00 93.69 93 GLU A O 1
ATOM 736 N N . ALA A 1 94 ? -0.133 3.358 -25.909 1.00 93.12 94 ALA A N 1
ATOM 737 C CA . ALA A 1 94 ? -0.564 3.210 -24.525 1.00 93.12 94 ALA A CA 1
ATOM 738 C C . ALA A 1 94 ? -1.855 3.993 -24.211 1.00 93.12 94 ALA A C 1
ATOM 740 O O . ALA A 1 94 ? -2.409 3.838 -23.124 1.00 93.12 94 ALA A O 1
ATOM 741 N N . GLY A 1 95 ? -2.358 4.822 -25.134 1.00 93.12 95 GLY A N 1
ATOM 742 C CA . GLY A 1 95 ? -3.573 5.620 -24.951 1.00 93.12 95 GLY A CA 1
ATOM 743 C C . GLY A 1 95 ? -3.422 6.723 -23.899 1.00 93.12 95 GLY A C 1
ATOM 744 O O . GLY A 1 95 ? -4.324 6.923 -23.082 1.00 93.12 95 GLY A O 1
ATOM 745 N N . ILE A 1 96 ? -2.274 7.403 -23.884 1.00 93.81 96 ILE A N 1
ATOM 746 C CA . ILE A 1 96 ? -1.963 8.540 -23.007 1.00 93.81 96 ILE A CA 1
ATOM 747 C C . ILE A 1 96 ? -1.480 9.745 -23.821 1.00 93.81 96 ILE A C 1
ATOM 749 O O . ILE A 1 96 ? -1.126 9.634 -24.995 1.00 93.81 96 ILE A O 1
ATOM 753 N N . SER A 1 97 ? -1.462 10.928 -23.205 1.00 93.31 97 SER A N 1
ATOM 754 C CA . SER A 1 97 ? -0.932 12.122 -23.865 1.00 93.31 97 SER A CA 1
ATOM 755 C C . SER A 1 97 ? 0.607 12.082 -23.929 1.00 93.31 97 SER A C 1
ATOM 757 O O . SER A 1 97 ? 1.246 11.552 -23.015 1.00 93.31 97 SER A O 1
ATOM 759 N N . PRO A 1 98 ? 1.244 12.680 -24.957 1.00 90.56 98 PRO A N 1
ATOM 760 C CA . PRO A 1 98 ? 2.704 12.807 -25.004 1.00 90.56 98 PRO A CA 1
ATOM 761 C C . PRO A 1 98 ? 3.289 13.559 -23.798 1.00 90.56 98 PRO A C 1
ATOM 763 O O . PRO A 1 98 ? 4.378 13.226 -23.340 1.00 90.56 98 PRO A O 1
ATOM 766 N N . GLY A 1 99 ? 2.551 14.543 -23.264 1.00 89.12 99 GLY A N 1
ATOM 767 C CA . GLY A 1 99 ? 2.910 15.238 -22.025 1.00 89.12 99 GLY A CA 1
ATOM 768 C C . GLY A 1 99 ? 2.883 14.304 -20.815 1.00 89.12 99 GLY A C 1
ATOM 769 O O . GLY A 1 99 ? 3.855 14.259 -20.072 1.00 89.12 99 GLY A O 1
ATOM 770 N N . GLY A 1 100 ? 1.839 13.479 -20.691 1.00 87.88 100 GLY A N 1
ATOM 771 C CA . GLY A 1 100 ? 1.735 12.472 -19.636 1.00 87.88 100 GLY A CA 1
ATOM 772 C C . GLY A 1 100 ? 2.856 11.435 -19.707 1.00 87.88 100 GLY A C 1
ATOM 773 O O . GLY A 1 100 ? 3.446 11.110 -18.686 1.00 87.88 100 GLY A O 1
ATOM 774 N N . LEU A 1 101 ? 3.239 10.976 -20.905 1.00 93.06 101 LEU A N 1
ATOM 775 C CA . LEU A 1 101 ? 4.409 10.103 -21.038 1.00 93.06 101 LEU A CA 1
ATOM 776 C C . LEU A 1 101 ? 5.709 10.813 -20.624 1.00 93.06 101 LEU A C 1
ATOM 778 O O . LEU A 1 101 ? 6.543 10.213 -19.956 1.00 93.06 101 LEU A O 1
ATOM 782 N N . SER A 1 102 ? 5.887 12.085 -20.991 1.00 90.50 102 SER A N 1
ATOM 783 C CA . SER A 1 102 ? 7.062 12.860 -20.574 1.00 90.50 102 SER A CA 1
ATOM 784 C C . SER A 1 102 ? 7.133 13.022 -19.055 1.00 90.50 102 SER A C 1
ATOM 786 O O . SER A 1 102 ? 8.220 12.942 -18.486 1.00 90.50 102 SER A O 1
ATOM 788 N N . GLU A 1 103 ? 5.999 13.241 -18.390 1.00 88.06 103 GLU A N 1
ATOM 789 C CA . GLU A 1 103 ? 5.921 13.286 -16.928 1.00 88.06 103 GLU A CA 1
ATOM 790 C C . GLU A 1 103 ? 6.277 11.929 -16.317 1.00 88.06 103 GLU A C 1
ATOM 792 O O . GLU A 1 103 ? 7.076 11.881 -15.387 1.00 88.06 103 GLU A O 1
ATOM 797 N N . ILE A 1 104 ? 5.786 10.824 -16.885 1.00 90.69 104 ILE A N 1
ATOM 798 C CA . ILE A 1 104 ? 6.143 9.463 -16.451 1.00 90.69 104 ILE A CA 1
ATOM 799 C C . ILE A 1 104 ? 7.651 9.216 -16.599 1.00 90.69 104 ILE A C 1
ATOM 801 O O . ILE A 1 104 ? 8.279 8.677 -15.703 1.00 90.69 104 ILE A O 1
ATOM 805 N N . GLU A 1 105 ? 8.266 9.630 -17.707 1.00 90.81 105 GLU A N 1
ATOM 806 C CA . GLU A 1 105 ? 9.699 9.400 -17.943 1.00 90.81 105 GLU A CA 1
ATOM 807 C C . GLU A 1 105 ? 10.634 10.296 -17.118 1.00 90.81 105 GLU A C 1
ATOM 809 O O . GLU A 1 105 ? 11.839 10.037 -17.085 1.00 90.81 105 GLU A O 1
ATOM 814 N N . THR A 1 106 ? 10.117 11.363 -16.502 1.00 84.12 106 THR A N 1
ATOM 815 C CA . THR A 1 106 ? 10.923 12.358 -15.769 1.00 84.12 106 THR A CA 1
ATOM 816 C C . THR A 1 106 ? 10.621 12.426 -14.277 1.00 84.12 106 THR A C 1
ATOM 818 O O . THR A 1 106 ? 11.481 12.851 -13.507 1.00 84.12 106 THR A O 1
ATOM 821 N N . THR A 1 107 ? 9.428 12.017 -13.846 1.00 72.50 107 THR A N 1
ATOM 822 C CA . THR A 1 107 ? 9.018 12.048 -12.440 1.00 72.50 107 THR A CA 1
ATOM 823 C C . THR A 1 107 ? 9.089 10.661 -11.808 1.00 72.50 107 THR A C 1
ATOM 825 O O . THR A 1 107 ? 8.902 9.648 -12.466 1.00 72.50 107 THR A O 1
ATOM 828 N N . LYS A 1 108 ? 9.335 10.621 -10.494 1.00 64.88 108 LYS A N 1
ATOM 829 C CA . LYS A 1 108 ? 9.209 9.410 -9.662 1.00 64.88 108 LYS A CA 1
ATOM 830 C C . LYS A 1 108 ? 7.826 9.311 -8.991 1.00 64.88 108 LYS A C 1
ATOM 832 O O . LYS A 1 108 ? 7.701 8.682 -7.948 1.00 64.88 108 LYS A O 1
ATOM 837 N N . LYS A 1 109 ? 6.824 10.036 -9.504 1.00 63.47 109 LYS A N 1
ATOM 838 C CA . LYS A 1 109 ? 5.490 10.140 -8.890 1.00 63.47 109 LYS A CA 1
ATOM 839 C C . LYS A 1 109 ? 4.607 8.949 -9.257 1.00 63.47 109 LYS A C 1
ATOM 841 O O . LYS A 1 109 ? 4.831 8.304 -10.277 1.00 63.47 109 LYS A O 1
ATOM 846 N N . ASP A 1 110 ? 3.572 8.729 -8.448 1.00 64.38 110 ASP A N 1
ATOM 847 C CA . ASP A 1 110 ? 2.581 7.676 -8.659 1.00 64.38 110 ASP A CA 1
ATOM 848 C C . ASP A 1 110 ? 1.866 7.833 -10.005 1.00 64.38 110 ASP A C 1
ATOM 850 O O . ASP A 1 110 ? 1.139 8.796 -10.261 1.00 64.38 110 ASP A O 1
ATOM 854 N N . VAL A 1 111 ? 2.076 6.847 -10.872 1.00 81.88 111 VAL A N 1
ATOM 855 C CA . VAL A 1 111 ? 1.338 6.658 -12.122 1.00 81.88 111 VAL A CA 1
ATOM 856 C C . VAL A 1 111 ? 0.217 5.667 -11.844 1.00 81.88 111 VAL A C 1
ATOM 858 O O . VAL A 1 111 ? 0.418 4.696 -11.114 1.00 81.88 111 VAL A O 1
ATOM 861 N N . SER A 1 112 ? -0.963 5.862 -12.438 1.00 85.25 112 SER A N 1
ATOM 862 C CA . SER A 1 112 ? -2.044 4.893 -12.253 1.00 85.25 112 SER A CA 1
ATOM 863 C C . SER A 1 112 ? -1.626 3.501 -12.737 1.00 85.25 112 SER A C 1
ATOM 865 O O . SER A 1 112 ? -1.031 3.350 -13.809 1.00 85.25 112 SER A O 1
ATOM 867 N N . PHE A 1 113 ? -1.976 2.474 -11.959 1.00 86.56 113 PHE A N 1
ATOM 868 C CA . PHE A 1 113 ? -1.660 1.077 -12.267 1.00 86.56 113 PHE A CA 1
ATOM 869 C C . PHE A 1 113 ? -2.107 0.687 -13.683 1.00 86.56 113 PHE A C 1
ATOM 871 O O . PHE A 1 113 ? -1.338 0.118 -14.453 1.00 86.56 113 PHE A O 1
ATOM 878 N N . GLU A 1 114 ? -3.320 1.085 -14.070 1.00 89.12 114 GLU A N 1
ATOM 879 C CA . GLU A 1 114 ? -3.873 0.844 -15.405 1.00 89.12 114 GLU A CA 1
ATOM 880 C C . GLU A 1 114 ? -3.011 1.449 -16.525 1.00 89.12 114 GLU A C 1
ATOM 882 O O . GLU A 1 114 ? -2.771 0.815 -17.554 1.00 89.12 114 GLU A O 1
ATOM 887 N N . THR A 1 115 ? -2.505 2.670 -16.333 1.00 91.69 115 THR A N 1
ATOM 888 C CA . THR A 1 115 ? -1.606 3.306 -17.302 1.00 91.69 115 THR A CA 1
ATOM 889 C C . THR A 1 115 ? -0.292 2.543 -17.412 1.00 91.69 115 THR A C 1
ATOM 891 O O . THR A 1 115 ? 0.162 2.285 -18.527 1.00 91.69 115 THR A O 1
ATOM 894 N N . MET A 1 116 ? 0.286 2.115 -16.289 1.00 92.06 116 MET A N 1
ATOM 895 C CA . MET A 1 116 ? 1.531 1.348 -16.309 1.00 92.06 116 MET A CA 1
ATOM 896 C C . MET A 1 116 ? 1.355 -0.027 -16.970 1.00 92.06 116 MET A C 1
ATOM 898 O O . MET A 1 116 ? 2.205 -0.439 -17.755 1.00 92.06 116 MET A O 1
ATOM 902 N N . 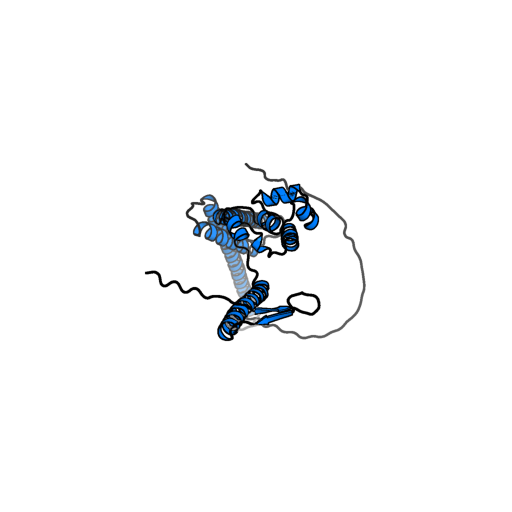VAL A 1 117 ? 0.215 -0.697 -16.760 1.00 93.25 117 VAL A N 1
ATOM 903 C CA . VAL A 1 117 ? -0.135 -1.951 -17.451 1.00 93.25 117 VAL A CA 1
ATOM 904 C C . VAL A 1 117 ? -0.225 -1.750 -18.966 1.00 93.25 117 VAL A C 1
ATOM 906 O O . VAL A 1 117 ? 0.297 -2.567 -19.727 1.00 93.25 117 VAL A O 1
ATOM 909 N N . ARG A 1 118 ? -0.843 -0.655 -19.431 1.00 95.12 118 ARG A N 1
ATOM 910 C CA . ARG A 1 118 ? -0.909 -0.335 -20.870 1.00 95.12 118 ARG A CA 1
ATOM 911 C C . ARG A 1 118 ? 0.478 -0.088 -21.465 1.00 95.12 118 ARG A C 1
ATOM 913 O O . ARG A 1 118 ? 0.768 -0.586 -22.554 1.00 95.12 118 ARG A O 1
ATOM 920 N N . ILE A 1 119 ? 1.346 0.622 -20.746 1.00 94.75 119 ILE A N 1
ATOM 921 C CA . ILE A 1 119 ? 2.734 0.861 -21.164 1.00 94.75 119 ILE A CA 1
ATOM 922 C C . ILE A 1 119 ? 3.523 -0.458 -21.207 1.00 94.75 119 ILE A C 1
ATOM 924 O O . ILE A 1 119 ? 4.145 -0.745 -22.227 1.00 94.75 119 ILE A O 1
ATOM 928 N N . ALA A 1 120 ? 3.445 -1.293 -20.165 1.00 93.94 120 ALA A N 1
ATOM 929 C CA . ALA A 1 120 ? 4.106 -2.603 -20.102 1.00 93.94 120 ALA A CA 1
ATOM 930 C C . ALA A 1 120 ? 3.695 -3.508 -21.265 1.00 93.94 120 ALA A C 1
ATOM 932 O O . ALA A 1 120 ? 4.543 -4.092 -21.939 1.00 93.94 120 ALA A O 1
ATOM 933 N N . LYS A 1 121 ? 2.389 -3.555 -21.551 1.00 92.94 121 LYS A N 1
ATOM 934 C CA . LYS A 1 121 ? 1.841 -4.307 -22.680 1.00 92.94 121 LYS A CA 1
ATOM 935 C C . LYS A 1 121 ? 2.377 -3.805 -24.020 1.00 92.94 121 LYS A C 1
ATOM 937 O O . LYS A 1 121 ? 2.694 -4.620 -24.876 1.00 92.94 121 LYS A O 1
ATOM 942 N N . THR A 1 122 ? 2.487 -2.489 -24.193 1.00 94.44 122 THR A N 1
ATOM 943 C CA . THR A 1 122 ? 3.001 -1.879 -25.431 1.00 94.44 122 THR A CA 1
ATOM 944 C C . THR A 1 122 ? 4.499 -2.134 -25.615 1.00 94.44 122 THR A C 1
ATOM 946 O O . THR A 1 122 ? 4.965 -2.346 -26.727 1.00 94.44 122 THR A O 1
ATOM 949 N N . LEU A 1 123 ? 5.264 -2.139 -24.521 1.00 92.75 123 LEU A N 1
ATOM 950 C CA . LEU A 1 123 ? 6.711 -2.375 -24.536 1.00 92.75 123 LEU A CA 1
ATOM 951 C C . LEU A 1 123 ? 7.097 -3.864 -24.527 1.00 92.75 123 LEU A C 1
ATOM 953 O O . LEU A 1 123 ? 8.284 -4.180 -24.665 1.00 92.75 123 LEU A O 1
ATOM 957 N N . GLU A 1 124 ? 6.115 -4.759 -24.381 1.00 90.06 124 GLU A N 1
ATOM 958 C CA . GLU A 1 124 ? 6.290 -6.211 -24.262 1.00 90.06 124 GLU A CA 1
ATOM 959 C C . GLU A 1 124 ? 7.277 -6.586 -23.146 1.00 90.06 124 GLU A C 1
ATOM 961 O O . GLU A 1 124 ? 8.249 -7.316 -23.354 1.00 90.06 124 GLU A O 1
ATOM 966 N N . VAL A 1 125 ? 7.052 -6.030 -21.957 1.00 89.69 125 VAL A N 1
ATOM 967 C CA . VAL A 1 125 ? 7.846 -6.286 -20.746 1.00 89.69 125 VAL A CA 1
ATOM 968 C C . VAL A 1 125 ? 6.930 -6.609 -19.575 1.00 89.69 125 VAL A C 1
ATOM 970 O O . VAL A 1 125 ? 5.722 -6.352 -19.633 1.00 89.69 125 VAL A O 1
ATOM 973 N N . LYS A 1 126 ? 7.480 -7.182 -18.500 1.00 87.94 126 LYS A N 1
ATOM 974 C CA . LYS A 1 126 ? 6.694 -7.365 -17.280 1.00 87.94 126 LYS A CA 1
ATOM 975 C C . LYS A 1 126 ? 6.479 -6.011 -16.620 1.00 87.94 126 LYS A C 1
ATOM 977 O O . LYS A 1 126 ? 7.283 -5.095 -16.765 1.00 87.94 126 LYS A O 1
ATOM 982 N N . LEU A 1 127 ? 5.386 -5.900 -15.872 1.00 88.50 127 LEU A N 1
ATOM 983 C CA . LEU A 1 127 ? 5.077 -4.682 -15.129 1.00 88.50 127 LEU A CA 1
ATOM 984 C C . LEU A 1 127 ? 6.209 -4.315 -14.156 1.00 88.50 127 LEU A C 1
ATOM 986 O O . LEU A 1 127 ? 6.608 -3.155 -14.094 1.00 88.50 127 LEU A O 1
ATOM 990 N N . ASP A 1 128 ? 6.765 -5.320 -13.481 1.00 85.44 128 ASP A N 1
ATOM 991 C CA . ASP A 1 128 ? 7.865 -5.166 -12.526 1.00 85.44 128 ASP A CA 1
ATOM 992 C C . ASP A 1 128 ? 9.124 -4.564 -13.177 1.00 85.44 128 ASP A C 1
ATOM 994 O O . ASP A 1 128 ? 9.837 -3.799 -12.536 1.00 85.44 128 ASP A O 1
ATOM 998 N N . ASP A 1 129 ? 9.358 -4.823 -14.471 1.00 87.62 129 ASP A N 1
ATOM 999 C CA . ASP A 1 129 ? 10.509 -4.290 -15.217 1.00 87.62 129 ASP A CA 1
ATOM 1000 C C . ASP A 1 129 ? 10.386 -2.782 -15.509 1.00 87.62 129 ASP A C 1
ATOM 1002 O O . ASP A 1 129 ? 11.352 -2.153 -15.951 1.00 87.62 129 ASP A O 1
ATOM 1006 N N . LEU A 1 130 ? 9.194 -2.204 -15.319 1.00 90.00 130 LEU A N 1
ATOM 1007 C CA . LEU A 1 130 ? 8.929 -0.774 -15.484 1.00 90.00 130 LEU A CA 1
ATOM 1008 C C . LEU A 1 130 ? 8.918 -0.003 -14.169 1.00 90.00 130 LEU A C 1
ATOM 1010 O O . LEU A 1 130 ? 8.886 1.231 -14.193 1.00 90.00 130 LEU A O 1
ATOM 1014 N N . MET A 1 131 ? 8.935 -0.704 -13.037 1.00 83.25 131 MET A N 1
ATOM 1015 C CA . MET A 1 131 ? 8.945 -0.053 -11.741 1.00 83.25 131 MET A CA 1
ATOM 1016 C C . MET A 1 131 ? 10.328 0.560 -11.498 1.00 83.25 131 MET A C 1
ATOM 1018 O O . MET A 1 131 ? 11.336 -0.142 -11.606 1.00 83.25 131 MET A O 1
ATOM 1022 N N . PRO A 1 132 ? 10.420 1.869 -11.198 1.00 73.62 132 PRO A N 1
ATOM 1023 C CA . PRO A 1 132 ? 11.691 2.456 -10.805 1.00 73.62 132 PRO A CA 1
ATOM 1024 C C . PRO A 1 132 ? 12.215 1.729 -9.565 1.00 73.62 132 PRO A C 1
ATOM 1026 O O . PRO A 1 132 ? 11.426 1.313 -8.716 1.00 73.62 132 PRO A O 1
ATOM 1029 N N . ALA A 1 133 ? 13.541 1.590 -9.458 1.00 65.50 133 ALA A N 1
ATOM 1030 C CA . ALA A 1 133 ? 14.172 1.094 -8.242 1.00 65.50 133 ALA A CA 1
ATOM 1031 C C . ALA A 1 133 ? 13.699 1.977 -7.086 1.00 65.50 133 ALA A C 1
ATOM 1033 O O . ALA A 1 133 ? 14.021 3.169 -7.026 1.00 65.50 133 ALA A O 1
ATOM 1034 N N . ILE A 1 134 ? 12.829 1.419 -6.251 1.00 63.25 134 ILE A N 1
ATOM 1035 C CA . ILE A 1 134 ? 12.205 2.192 -5.199 1.00 63.25 134 ILE A CA 1
ATOM 1036 C C . ILE A 1 134 ? 13.296 2.443 -4.167 1.00 63.25 134 ILE A C 1
ATOM 1038 O O . ILE A 1 134 ? 13.908 1.500 -3.668 1.00 63.25 134 ILE A O 1
ATOM 1042 N N . ASP A 1 135 ? 13.579 3.712 -3.888 1.00 63.66 135 ASP A N 1
ATOM 1043 C CA . ASP A 1 135 ? 14.448 4.058 -2.772 1.00 63.66 135 ASP A CA 1
ATOM 1044 C C . ASP A 1 135 ? 13.789 3.503 -1.505 1.00 63.66 135 ASP A C 1
ATOM 1046 O O . ASP A 1 135 ? 12.663 3.884 -1.171 1.00 63.66 135 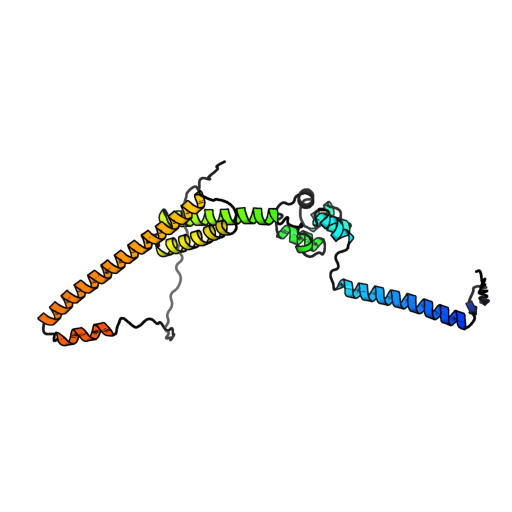ASP A O 1
ATOM 1050 N N . GLU A 1 136 ? 14.458 2.570 -0.826 1.00 56.75 136 GLU A N 1
ATOM 1051 C CA . GLU A 1 136 ? 13.974 1.987 0.427 1.00 56.75 136 GLU A CA 1
ATOM 1052 C C . GLU A 1 136 ? 13.619 3.084 1.441 1.00 56.75 136 GLU A C 1
ATOM 1054 O O . GLU A 1 136 ? 12.643 2.951 2.181 1.00 56.75 136 GLU A O 1
ATOM 1059 N N . GLY A 1 137 ? 14.329 4.219 1.412 1.00 61.12 137 GLY A N 1
ATOM 1060 C CA . GLY A 1 137 ? 14.016 5.395 2.216 1.00 61.12 137 GLY A CA 1
ATOM 1061 C C . GLY A 1 137 ? 12.655 6.015 1.890 1.00 61.12 137 GLY A C 1
ATOM 1062 O O . GLY A 1 137 ? 11.939 6.409 2.814 1.00 61.12 137 GLY A O 1
ATOM 1063 N N . MET A 1 138 ? 12.272 6.045 0.608 1.00 64.50 138 MET A N 1
ATOM 1064 C CA . MET A 1 138 ? 10.976 6.551 0.136 1.00 64.50 138 MET A CA 1
ATOM 1065 C C . MET A 1 138 ? 9.838 5.551 0.368 1.00 64.50 138 MET A C 1
ATOM 1067 O O . MET A 1 138 ? 8.747 5.979 0.740 1.00 64.50 138 MET A O 1
ATOM 1071 N N . ILE A 1 139 ? 10.072 4.236 0.218 1.00 63.28 139 ILE A N 1
ATOM 1072 C CA . ILE A 1 139 ? 9.088 3.208 0.629 1.00 63.28 139 ILE A CA 1
ATOM 1073 C C . ILE A 1 139 ? 8.762 3.399 2.097 1.00 63.28 139 ILE A C 1
ATOM 1075 O O . ILE A 1 139 ? 7.599 3.413 2.492 1.00 63.28 139 ILE A O 1
ATOM 1079 N N . GLU A 1 140 ? 9.807 3.532 2.906 1.00 64.69 140 GLU A N 1
ATOM 1080 C CA . GLU A 1 140 ? 9.648 3.616 4.338 1.00 64.69 140 GLU A CA 1
ATOM 1081 C C . GLU A 1 140 ? 9.003 4.943 4.746 1.00 64.69 140 GLU A C 1
ATOM 1083 O O . GLU A 1 140 ? 8.255 4.980 5.713 1.00 64.69 140 GLU A O 1
ATOM 1088 N N . GLU A 1 141 ? 9.224 6.030 4.003 1.00 69.19 141 GLU A N 1
ATOM 1089 C CA . GLU A 1 141 ? 8.509 7.295 4.197 1.00 69.19 141 GLU A CA 1
ATOM 1090 C C . GLU A 1 141 ? 7.032 7.202 3.833 1.00 69.19 141 GLU A C 1
ATOM 1092 O O . GLU A 1 141 ? 6.175 7.568 4.634 1.00 69.19 141 GLU A O 1
ATOM 1097 N N . HIS A 1 142 ? 6.721 6.632 2.675 1.00 72.19 142 HIS A N 1
ATOM 1098 C CA . HIS A 1 142 ? 5.340 6.449 2.261 1.00 72.19 142 HIS A CA 1
ATOM 1099 C C . HIS A 1 142 ? 4.587 5.503 3.208 1.00 72.19 142 HIS A C 1
ATOM 1101 O O . HIS A 1 142 ? 3.456 5.779 3.605 1.00 72.19 142 HIS A O 1
ATOM 1107 N N . ARG A 1 143 ? 5.237 4.422 3.656 1.00 72.94 143 ARG A N 1
ATOM 1108 C CA . ARG A 1 143 ? 4.703 3.514 4.677 1.00 72.94 143 ARG A CA 1
ATOM 1109 C C . ARG A 1 143 ? 4.404 4.255 5.983 1.00 72.94 143 ARG A C 1
ATOM 1111 O O . ARG A 1 143 ? 3.336 4.025 6.548 1.00 72.94 143 ARG A O 1
ATOM 1118 N N . ARG A 1 144 ? 5.279 5.178 6.422 1.00 76.38 144 ARG A N 1
ATOM 1119 C CA . ARG A 1 144 ? 5.026 6.037 7.603 1.00 76.38 144 ARG A CA 1
ATOM 1120 C C . ARG A 1 144 ? 3.757 6.855 7.423 1.00 76.38 144 ARG A C 1
ATOM 1122 O O . ARG A 1 144 ? 2.923 6.890 8.323 1.00 76.38 144 ARG A O 1
ATOM 1129 N N . GLU A 1 145 ? 3.615 7.523 6.282 1.00 78.00 145 GLU A N 1
ATOM 1130 C CA . GLU A 1 145 ? 2.450 8.369 6.021 1.00 78.00 145 GLU A CA 1
ATOM 1131 C C . GLU A 1 145 ? 1.151 7.568 6.006 1.00 78.00 145 GLU A C 1
ATOM 1133 O O . GLU A 1 145 ? 0.143 8.029 6.541 1.00 78.00 145 GLU A O 1
ATOM 1138 N N . VAL A 1 146 ? 1.175 6.374 5.411 1.00 82.62 146 VAL A N 1
ATOM 1139 C CA . VAL A 1 146 ? 0.016 5.478 5.370 1.00 82.62 146 VAL A CA 1
ATOM 1140 C C . VAL A 1 146 ? -0.354 5.015 6.780 1.00 82.62 146 VAL A C 1
ATOM 1142 O O . VAL A 1 146 ? -1.503 5.186 7.176 1.00 82.62 146 VAL A O 1
ATOM 1145 N N . GLN A 1 147 ? 0.612 4.542 7.575 1.00 84.56 147 GLN A N 1
ATOM 1146 C CA . GLN A 1 147 ? 0.369 4.109 8.958 1.00 84.56 147 GLN A CA 1
ATOM 1147 C C . GLN A 1 147 ? -0.194 5.237 9.835 1.00 84.56 147 GLN A C 1
ATOM 1149 O O . GLN A 1 147 ? -1.140 5.022 10.589 1.00 84.56 147 GLN A O 1
ATOM 1154 N N . LEU A 1 148 ? 0.340 6.458 9.717 1.00 86.19 148 LEU A N 1
ATOM 1155 C CA . LEU A 1 148 ? -0.184 7.615 10.449 1.00 86.19 148 LEU A CA 1
ATOM 1156 C C . LEU A 1 148 ? -1.604 7.981 10.012 1.00 86.19 148 LEU A C 1
ATOM 1158 O O . LEU A 1 148 ? -2.432 8.328 10.855 1.00 86.19 148 LEU A O 1
ATOM 1162 N N . ARG A 1 149 ? -1.905 7.883 8.712 1.00 86.31 149 ARG A N 1
ATOM 1163 C CA . ARG A 1 149 ? -3.266 8.073 8.194 1.00 86.31 149 ARG A CA 1
ATOM 1164 C C . ARG A 1 149 ? -4.234 7.035 8.751 1.00 86.31 149 ARG A C 1
ATOM 1166 O O . ARG A 1 149 ? -5.341 7.405 9.132 1.00 86.31 149 ARG A O 1
ATOM 1173 N N . ASP A 1 150 ? -3.822 5.775 8.828 1.00 86.81 150 ASP A N 1
ATOM 1174 C CA . ASP A 1 150 ? -4.654 4.702 9.375 1.00 86.81 150 ASP A CA 1
ATOM 1175 C C . ASP A 1 150 ? -4.933 4.889 10.865 1.00 86.81 150 ASP A C 1
ATOM 1177 O O . ASP A 1 150 ? -6.090 4.805 11.281 1.00 86.81 150 ASP A O 1
ATOM 1181 N N . ILE A 1 151 ? -3.910 5.246 11.647 1.00 90.38 151 ILE A N 1
ATOM 1182 C CA . ILE A 1 151 ? -4.061 5.606 13.063 1.00 90.38 151 ILE A CA 1
ATOM 1183 C C . ILE A 1 151 ? -5.035 6.784 13.212 1.00 90.38 151 ILE A C 1
ATOM 1185 O O . ILE A 1 151 ? -5.958 6.727 14.024 1.00 90.38 151 ILE A O 1
ATOM 1189 N N . ALA A 1 152 ? -4.873 7.843 12.411 1.00 87.94 152 ALA A N 1
ATOM 1190 C CA . ALA A 1 152 ? -5.751 9.012 12.453 1.00 87.94 152 ALA A CA 1
ATOM 1191 C C . ALA A 1 152 ? -7.208 8.658 12.116 1.00 87.94 152 ALA A C 1
ATOM 1193 O O . ALA A 1 152 ? -8.120 9.071 12.832 1.00 87.94 152 ALA A O 1
ATOM 1194 N N . ARG A 1 153 ? -7.430 7.844 11.075 1.00 92.12 153 ARG A N 1
ATOM 1195 C CA . ARG A 1 153 ? -8.760 7.336 10.710 1.00 92.12 153 ARG A CA 1
ATOM 1196 C C . ARG A 1 153 ? -9.387 6.562 11.868 1.00 92.12 153 ARG A C 1
ATOM 1198 O O . ARG A 1 153 ? -10.543 6.808 12.194 1.00 92.12 153 ARG A O 1
ATOM 1205 N N . ARG A 1 154 ? -8.627 5.677 12.517 1.00 91.81 154 ARG A N 1
ATOM 1206 C CA . ARG A 1 154 ? -9.100 4.873 13.655 1.00 91.81 154 ARG A CA 1
ATOM 1207 C C . ARG A 1 154 ? -9.527 5.741 14.840 1.00 91.81 154 ARG A C 1
ATOM 1209 O O . ARG A 1 154 ? -10.541 5.472 15.473 1.00 91.81 154 ARG A O 1
ATOM 1216 N N . ILE A 1 155 ? -8.781 6.808 15.121 1.00 92.06 155 ILE A N 1
ATOM 1217 C CA . ILE A 1 155 ? -9.146 7.777 16.164 1.00 92.06 155 ILE A CA 1
ATOM 1218 C C . ILE A 1 155 ? -10.480 8.447 15.824 1.00 92.06 155 ILE A C 1
ATOM 1220 O O . ILE A 1 155 ? -11.345 8.552 16.690 1.00 92.06 155 ILE A O 1
ATOM 1224 N N . SER A 1 156 ? -10.669 8.865 14.570 1.00 89.56 156 SER A N 1
ATOM 1225 C CA . SER A 1 156 ? -11.941 9.434 14.116 1.00 89.56 156 SER A CA 1
ATOM 1226 C C . SER A 1 156 ? -13.096 8.429 14.170 1.00 89.56 156 SER A C 1
ATOM 1228 O O . SER A 1 156 ? -14.212 8.816 14.501 1.00 89.56 156 SER A O 1
ATOM 1230 N N . GLU A 1 157 ? -12.847 7.148 13.889 1.00 90.69 157 GLU A N 1
ATOM 1231 C CA . GLU A 1 157 ? -13.848 6.080 14.032 1.00 90.69 157 GLU A CA 1
ATOM 1232 C C . GLU A 1 157 ? -14.304 5.933 15.486 1.00 90.69 157 GLU A C 1
ATOM 1234 O O . GLU A 1 157 ? -15.504 5.940 15.749 1.00 90.69 157 GLU A O 1
ATOM 1239 N N . ILE A 1 158 ? -13.364 5.878 16.435 1.00 91.12 158 ILE A N 1
ATOM 1240 C CA . ILE A 1 158 ? -13.679 5.810 17.869 1.00 91.12 158 ILE A CA 1
ATOM 1241 C C . ILE A 1 158 ? -14.462 7.051 18.312 1.00 91.12 158 ILE A C 1
ATOM 1243 O O . ILE A 1 158 ? -15.474 6.924 18.999 1.00 91.12 158 ILE A O 1
ATOM 1247 N N . ASP A 1 159 ? -14.032 8.246 17.899 1.00 90.75 159 ASP A N 1
ATOM 1248 C CA . ASP A 1 159 ? -14.738 9.491 18.216 1.00 90.75 159 ASP A CA 1
ATOM 1249 C C . ASP A 1 159 ? -16.175 9.476 17.676 1.00 90.75 159 ASP A C 1
ATOM 1251 O O . ASP A 1 159 ? -17.112 9.805 18.400 1.00 90.75 159 ASP A O 1
ATOM 1255 N N . SER A 1 160 ? -16.371 8.995 16.446 1.00 89.62 160 SER A N 1
ATOM 1256 C CA . SER A 1 160 ? -17.698 8.845 15.847 1.00 89.62 160 SER A CA 1
ATOM 1257 C C . SER A 1 160 ? -18.565 7.809 16.564 1.00 89.62 160 SER A C 1
ATOM 1259 O O . SER A 1 160 ? -19.776 7.999 16.640 1.00 89.62 160 SER A O 1
ATOM 1261 N N . MET A 1 161 ? -17.995 6.713 17.069 1.00 90.19 161 MET A N 1
ATOM 1262 C CA . MET A 1 161 ? -18.749 5.705 17.826 1.00 90.19 161 MET A CA 1
ATOM 1263 C C . MET A 1 161 ? -19.192 6.225 19.200 1.00 90.19 161 MET A C 1
ATOM 1265 O O . MET A 1 161 ? -20.236 5.820 19.704 1.00 90.19 161 MET A O 1
ATOM 1269 N N . ILE A 1 162 ? -18.408 7.120 19.808 1.00 88.81 162 ILE A N 1
ATOM 1270 C CA . ILE A 1 162 ? -18.698 7.686 21.131 1.00 88.81 162 ILE A CA 1
ATOM 1271 C C . ILE A 1 162 ? -19.640 8.892 21.031 1.00 88.81 162 ILE A C 1
ATOM 1273 O O . ILE A 1 162 ? -20.580 9.004 21.815 1.00 88.81 162 ILE A O 1
ATOM 1277 N N . ASN A 1 163 ? -19.378 9.800 20.089 1.00 86.31 163 ASN A N 1
ATOM 1278 C CA . ASN A 1 163 ? -20.047 11.101 19.988 1.00 86.31 163 ASN A CA 1
ATOM 1279 C C . ASN A 1 163 ? -21.073 11.183 18.844 1.00 86.31 163 ASN A C 1
ATOM 1281 O O . ASN A 1 163 ? -21.718 12.219 18.674 1.00 86.31 163 ASN A O 1
ATOM 1285 N N . GLY A 1 164 ? -21.210 10.131 18.035 1.00 82.31 164 GLY A N 1
ATOM 1286 C CA . GLY A 1 164 ? -22.152 10.080 16.919 1.00 82.31 164 GLY A CA 1
ATOM 1287 C C . GLY A 1 164 ? -23.614 9.932 17.347 1.00 82.31 164 GLY A C 1
ATOM 1288 O O . GLY A 1 164 ? -23.940 9.728 18.512 1.00 82.31 164 GLY A O 1
ATOM 1289 N N . SER A 1 165 ? -24.516 10.022 16.369 1.00 70.81 165 SER A N 1
ATOM 1290 C CA . SER A 1 165 ? -25.966 9.865 16.568 1.00 70.81 165 SER A CA 1
ATOM 1291 C C . SER A 1 165 ? -26.441 8.406 16.601 1.00 70.81 165 SER A C 1
ATOM 1293 O O . SER A 1 165 ? -27.612 8.151 16.881 1.00 70.81 165 SER A O 1
ATOM 1295 N N . ALA A 1 166 ? -25.558 7.450 16.296 1.00 74.38 166 ALA A N 1
ATOM 1296 C CA . ALA A 1 166 ? -25.856 6.024 16.343 1.00 74.38 166 ALA A CA 1
ATOM 1297 C C . ALA A 1 166 ? -25.938 5.510 17.794 1.00 74.38 166 ALA A C 1
ATOM 1299 O O . ALA A 1 166 ? -25.417 6.126 18.722 1.00 74.38 166 ALA A O 1
ATOM 1300 N N . GLY A 1 167 ? -26.600 4.366 17.998 1.00 78.38 167 GLY A N 1
ATOM 1301 C CA . GLY A 1 167 ? -26.648 3.713 19.307 1.00 78.38 167 GLY A CA 1
ATOM 1302 C C . GLY A 1 167 ? -25.247 3.363 19.818 1.00 78.38 167 GLY A C 1
ATOM 1303 O O . GLY A 1 167 ? -24.402 2.909 19.050 1.00 78.38 167 GLY A O 1
ATOM 1304 N N . PHE A 1 168 ? -25.010 3.570 21.115 1.00 87.62 168 PHE A N 1
ATOM 1305 C CA . PHE A 1 168 ? -23.712 3.308 21.733 1.00 87.62 168 PHE A CA 1
ATOM 1306 C C . PHE A 1 168 ? -23.459 1.801 21.883 1.00 87.62 168 PHE A C 1
ATOM 1308 O O . PHE A 1 168 ? -24.148 1.126 22.651 1.00 87.62 168 PHE A O 1
ATOM 1315 N N . ASP A 1 169 ? -22.449 1.297 21.175 1.00 89.69 169 ASP A N 1
ATOM 1316 C CA . ASP A 1 169 ? -21.962 -0.080 21.272 1.00 89.69 169 ASP A CA 1
ATOM 1317 C C . ASP A 1 169 ? -20.605 -0.103 21.992 1.00 89.69 169 ASP A C 1
ATOM 1319 O O . ASP A 1 169 ? -19.559 0.219 21.421 1.00 89.69 169 ASP A O 1
ATOM 1323 N N . SER A 1 170 ? -20.621 -0.483 23.273 1.00 90.75 170 SER A N 1
ATOM 1324 C CA . SER A 1 170 ? -19.408 -0.552 24.093 1.00 90.75 170 SER A CA 1
ATOM 1325 C C . SER A 1 170 ? -18.421 -1.623 23.621 1.00 90.75 170 SER A C 1
ATOM 1327 O O . SER A 1 170 ? -17.216 -1.469 23.831 1.00 90.75 170 SER A O 1
ATOM 1329 N N . GLY A 1 171 ? -18.905 -2.686 22.968 1.00 89.44 171 GLY A N 1
ATOM 1330 C CA . GLY A 1 171 ? -18.074 -3.736 22.386 1.00 89.44 171 GLY A CA 1
ATOM 1331 C C . GLY A 1 171 ? -17.288 -3.215 21.190 1.00 89.44 171 GLY A C 1
ATOM 1332 O O . GLY A 1 171 ? -16.063 -3.305 21.181 1.00 89.44 171 GLY A O 1
ATOM 1333 N N . ALA A 1 172 ? -17.975 -2.569 20.246 1.00 90.88 172 ALA A N 1
ATOM 1334 C CA . ALA A 1 172 ? -17.340 -1.985 19.064 1.00 90.88 172 ALA A CA 1
ATOM 1335 C C . ALA A 1 172 ? -16.294 -0.913 19.424 1.00 90.88 172 ALA A C 1
ATOM 1337 O O . ALA A 1 172 ? -15.206 -0.885 18.845 1.00 90.88 172 ALA A O 1
ATOM 1338 N N . VAL A 1 173 ? -16.588 -0.061 20.417 1.00 92.88 173 VAL A N 1
ATOM 1339 C CA . VAL A 1 173 ? -15.636 0.951 20.909 1.00 92.88 173 VAL A CA 1
ATOM 1340 C C . VAL A 1 173 ? -14.404 0.296 21.538 1.00 92.88 173 VAL A C 1
ATOM 1342 O O . VAL A 1 173 ? -13.284 0.747 21.288 1.00 92.88 173 VAL A O 1
ATOM 1345 N N . ARG A 1 174 ? -14.585 -0.770 22.332 1.00 94.50 174 ARG A N 1
ATOM 1346 C CA . ARG A 1 174 ? -13.469 -1.526 22.918 1.00 94.50 174 ARG A CA 1
ATOM 1347 C C . ARG A 1 174 ? -12.580 -2.121 21.829 1.00 94.50 174 ARG A C 1
ATOM 1349 O O . ARG A 1 174 ? -11.376 -1.880 21.857 1.00 94.50 174 ARG A O 1
ATOM 1356 N N . ASP A 1 175 ? -13.162 -2.829 20.866 1.00 93.81 175 ASP A N 1
ATOM 1357 C CA . ASP A 1 175 ? -12.418 -3.498 19.793 1.00 93.81 175 ASP A CA 1
ATOM 1358 C C . ASP A 1 175 ? -11.617 -2.486 18.956 1.00 93.81 175 ASP A C 1
ATOM 1360 O O . ASP A 1 175 ? -10.431 -2.681 18.671 1.00 93.81 175 ASP A O 1
ATOM 1364 N N . ALA A 1 176 ? -12.233 -1.349 18.616 1.00 93.12 176 ALA A N 1
ATOM 1365 C CA . ALA A 1 176 ? -11.563 -0.272 17.895 1.00 93.12 176 ALA A CA 1
ATOM 1366 C C . ALA A 1 176 ? -10.409 0.346 18.707 1.00 93.12 176 ALA A C 1
ATOM 1368 O O . ALA A 1 176 ? -9.339 0.617 18.153 1.00 93.12 176 ALA A O 1
ATOM 1369 N N . ALA A 1 177 ? -10.597 0.540 20.017 1.00 94.50 177 ALA A N 1
ATOM 1370 C CA . ALA A 1 177 ? -9.566 1.056 20.915 1.00 94.50 177 ALA A CA 1
ATOM 1371 C C . ALA A 1 177 ? -8.395 0.074 21.093 1.00 94.50 177 ALA A C 1
ATOM 1373 O O . ALA A 1 177 ? -7.238 0.498 21.061 1.00 94.50 177 ALA A O 1
ATOM 1374 N N . GLU A 1 178 ? -8.659 -1.228 21.231 1.00 95.50 178 GLU A N 1
ATOM 1375 C CA . GLU A 1 178 ? -7.620 -2.266 21.295 1.00 95.50 178 GLU A CA 1
ATOM 1376 C C . GLU A 1 178 ? -6.786 -2.291 20.014 1.00 95.50 178 GLU A C 1
ATOM 1378 O O . GLU A 1 178 ? -5.550 -2.330 20.062 1.00 95.50 178 GLU A O 1
ATOM 1383 N N . HIS A 1 179 ? -7.453 -2.186 18.865 1.00 95.06 179 HIS A N 1
ATOM 1384 C CA . HIS A 1 179 ? -6.777 -2.149 17.581 1.00 95.06 179 HIS A CA 1
ATOM 1385 C C . HIS A 1 179 ? -5.906 -0.895 17.424 1.00 95.06 179 HIS A C 1
ATOM 1387 O O . HIS A 1 179 ? -4.738 -1.009 17.048 1.00 95.06 179 HIS A O 1
ATOM 1393 N N . LEU A 1 180 ? -6.416 0.281 17.813 1.00 94.44 180 LEU A N 1
ATOM 1394 C CA . LEU A 1 180 ? -5.643 1.526 17.845 1.00 94.44 180 LEU A CA 1
ATOM 1395 C C . LEU A 1 180 ? -4.389 1.398 18.724 1.00 94.44 180 LEU A C 1
ATOM 1397 O O . LEU A 1 180 ? -3.308 1.818 18.315 1.00 94.44 180 LEU A O 1
ATOM 1401 N N . ILE A 1 181 ? -4.513 0.809 19.920 1.00 95.12 181 ILE A N 1
ATOM 1402 C CA . ILE A 1 181 ? -3.376 0.587 20.827 1.00 95.12 181 ILE A CA 1
ATOM 1403 C C . ILE A 1 181 ? -2.322 -0.297 20.159 1.00 95.12 181 ILE A C 1
ATOM 1405 O O . ILE A 1 181 ? -1.132 0.020 20.231 1.00 95.12 181 ILE A O 1
ATOM 1409 N N . SER A 1 182 ? -2.745 -1.386 19.514 1.00 93.75 182 SER A N 1
ATOM 1410 C CA . SER A 1 182 ? -1.847 -2.301 18.807 1.00 93.75 182 SER A CA 1
ATOM 1411 C C . SER A 1 182 ? -1.107 -1.595 17.665 1.00 93.75 182 SER A C 1
ATOM 1413 O O . SER A 1 182 ? 0.125 -1.625 17.622 1.00 93.75 182 SER A O 1
ATOM 1415 N N . GLU A 1 183 ? -1.835 -0.904 16.781 1.00 92.19 183 GLU A N 1
ATOM 1416 C CA . GLU A 1 183 ? -1.270 -0.176 15.634 1.00 92.19 183 GLU A CA 1
ATOM 1417 C C . GLU A 1 183 ? -0.283 0.911 16.091 1.00 92.19 183 GLU A C 1
ATOM 1419 O O . GLU A 1 183 ? 0.857 0.962 15.624 1.00 92.19 183 GLU A O 1
ATOM 1424 N N . ALA A 1 184 ? -0.679 1.733 17.066 1.00 91.50 184 ALA A N 1
ATOM 1425 C CA . ALA A 1 184 ? 0.147 2.814 17.594 1.00 91.50 184 ALA A CA 1
ATOM 1426 C C . ALA A 1 184 ? 1.396 2.301 18.326 1.00 91.50 184 ALA A C 1
ATOM 1428 O O . ALA A 1 184 ? 2.488 2.838 18.142 1.00 91.50 184 ALA A O 1
ATOM 1429 N N . THR A 1 185 ? 1.270 1.244 19.134 1.00 91.25 185 THR A N 1
ATOM 1430 C CA . THR A 1 185 ? 2.417 0.671 19.856 1.00 91.25 185 THR A CA 1
ATOM 1431 C C . THR A 1 185 ? 3.408 0.038 18.886 1.00 91.25 185 THR A C 1
ATOM 1433 O O . THR A 1 185 ? 4.611 0.248 19.030 1.00 91.25 185 THR A O 1
ATOM 1436 N N . SER A 1 186 ? 2.922 -0.684 17.871 1.00 89.25 186 SER A N 1
ATOM 1437 C CA . SER A 1 186 ? 3.778 -1.249 16.824 1.00 89.25 186 SER A CA 1
ATOM 1438 C C . SER A 1 186 ? 4.508 -0.153 16.046 1.00 89.25 186 SER A C 1
ATOM 1440 O O . SER A 1 186 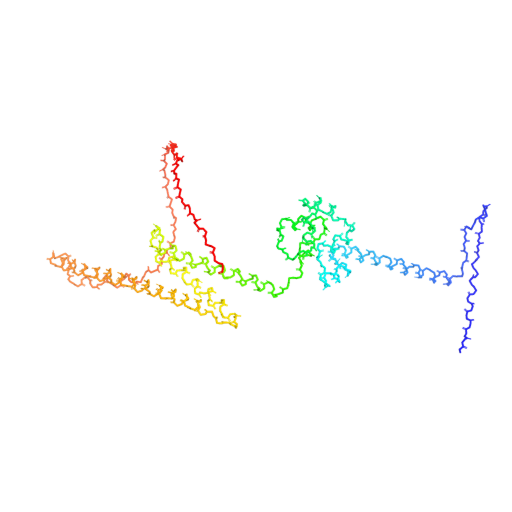? 5.704 -0.283 15.793 1.00 89.25 186 SER A O 1
ATOM 1442 N N . PHE A 1 187 ? 3.813 0.936 15.705 1.00 88.31 187 PHE A N 1
ATOM 1443 C CA . PHE A 1 187 ? 4.402 2.089 15.022 1.00 88.31 187 PHE A CA 1
ATOM 1444 C C . PHE A 1 187 ? 5.530 2.739 15.840 1.00 88.31 187 PHE A C 1
ATOM 1446 O O . PHE A 1 187 ? 6.573 3.093 15.293 1.00 88.31 187 PHE A O 1
ATOM 1453 N N . MET A 1 188 ? 5.347 2.866 17.159 1.00 87.88 188 MET A N 1
ATOM 1454 C CA . MET A 1 188 ? 6.363 3.429 18.054 1.00 87.88 188 MET A CA 1
ATOM 1455 C C . MET A 1 188 ? 7.539 2.470 18.296 1.00 87.88 188 MET A C 1
ATOM 1457 O O . MET A 1 188 ? 8.683 2.912 18.327 1.00 87.88 18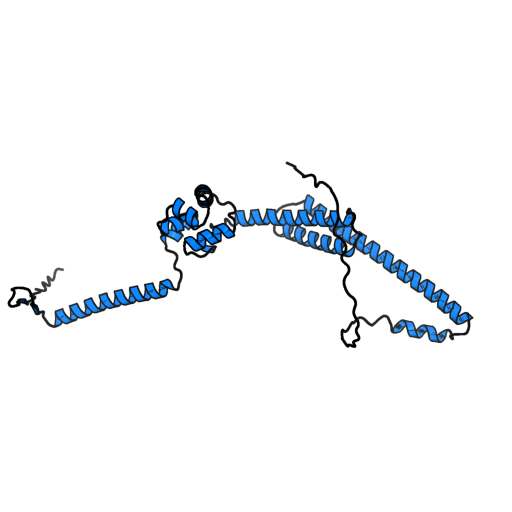8 MET A O 1
ATOM 1461 N N . ALA A 1 189 ? 7.283 1.167 18.454 1.00 84.56 189 ALA A N 1
ATOM 1462 C CA . ALA A 1 189 ? 8.309 0.170 18.777 1.00 84.56 189 ALA A CA 1
ATOM 1463 C C . ALA A 1 189 ? 9.332 -0.035 17.651 1.00 84.56 189 ALA A C 1
ATOM 1465 O O . ALA A 1 189 ? 10.508 -0.280 17.918 1.00 84.56 189 ALA A O 1
ATOM 1466 N N . ASP A 1 190 ? 8.897 0.097 16.401 1.00 76.94 190 ASP A N 1
ATOM 1467 C CA . ASP A 1 190 ? 9.755 -0.043 15.225 1.00 76.94 190 ASP A CA 1
ATOM 1468 C C . ASP A 1 190 ? 10.736 1.140 15.056 1.00 76.94 190 ASP A C 1
ATOM 1470 O O . ASP A 1 190 ? 11.602 1.123 14.181 1.00 76.94 190 ASP A O 1
ATOM 1474 N N . ARG A 1 191 ? 10.637 2.203 15.880 1.00 69.44 191 ARG A N 1
ATOM 1475 C CA . ARG A 1 191 ? 11.310 3.486 15.620 1.00 69.44 191 ARG A CA 1
ATOM 1476 C C . ARG A 1 191 ? 12.012 4.110 16.825 1.00 69.44 191 ARG A C 1
ATOM 1478 O O . ARG A 1 191 ? 11.477 4.235 17.917 1.00 69.44 191 ARG A O 1
ATOM 1485 N N . ALA A 1 192 ? 13.208 4.646 16.568 1.00 57.84 192 ALA A N 1
ATOM 1486 C CA . ALA A 1 192 ? 13.934 5.524 17.484 1.00 57.84 192 ALA A CA 1
ATOM 1487 C C . ALA A 1 192 ? 13.372 6.960 17.414 1.00 57.84 192 ALA A C 1
ATOM 1489 O O . ALA A 1 192 ? 13.968 7.849 16.809 1.00 57.84 192 ALA A O 1
ATOM 1490 N N . GLY A 1 193 ? 12.194 7.186 17.992 1.00 67.06 193 GLY A N 1
ATOM 1491 C CA . GLY A 1 193 ? 11.564 8.505 18.072 1.00 67.06 193 GLY A CA 1
ATOM 1492 C C . GLY A 1 193 ? 10.567 8.569 19.223 1.00 67.06 193 GLY A C 1
ATOM 1493 O O . GLY A 1 193 ? 9.907 7.580 19.520 1.00 67.06 193 GLY A O 1
ATOM 1494 N N . ARG A 1 194 ? 10.470 9.726 19.889 1.00 73.56 194 ARG A N 1
ATOM 1495 C CA . ARG A 1 194 ? 9.445 9.967 20.914 1.00 73.56 194 ARG A CA 1
ATOM 1496 C C . ARG A 1 194 ? 8.211 10.565 20.257 1.00 73.56 194 ARG A C 1
ATOM 1498 O O . ARG A 1 194 ? 8.306 11.609 19.612 1.00 73.56 194 ARG A O 1
ATOM 1505 N N . PHE A 1 195 ? 7.074 9.904 20.426 1.00 82.25 195 PHE A N 1
ATOM 1506 C CA . PHE A 1 195 ? 5.785 10.338 19.900 1.00 82.25 195 PHE A CA 1
ATOM 1507 C C . PHE A 1 195 ? 4.848 10.651 21.065 1.00 82.25 195 PHE A C 1
ATOM 1509 O O . PHE A 1 195 ? 3.823 10.001 21.234 1.00 82.25 195 PHE A O 1
ATOM 1516 N N . ASP A 1 196 ? 5.197 11.661 21.865 1.00 85.50 196 ASP A N 1
ATOM 1517 C CA . ASP A 1 196 ? 4.501 12.001 23.117 1.00 85.50 196 ASP A CA 1
ATOM 1518 C C . ASP A 1 196 ? 2.972 12.155 22.937 1.00 85.50 196 ASP A C 1
ATOM 1520 O O . ASP A 1 196 ? 2.181 11.785 23.804 1.00 85.50 196 ASP A O 1
ATOM 1524 N N . TRP A 1 197 ? 2.530 12.668 21.782 1.00 87.50 197 TRP A N 1
ATOM 1525 C CA . TRP A 1 197 ? 1.106 12.793 21.454 1.00 87.50 197 TRP A CA 1
ATOM 1526 C C . TRP A 1 197 ? 0.419 11.434 21.235 1.00 87.50 197 TRP A C 1
ATOM 1528 O O . TRP A 1 197 ? -0.738 11.270 21.620 1.00 87.50 197 TRP A O 1
ATOM 1538 N N . LEU A 1 198 ? 1.123 10.468 20.637 1.00 89.00 198 LEU A N 1
ATOM 1539 C CA . LEU A 1 198 ? 0.620 9.130 20.338 1.00 89.00 198 LEU A CA 1
ATOM 1540 C C . LEU A 1 198 ? 0.621 8.255 21.594 1.00 89.00 198 LEU A C 1
ATOM 1542 O O . LEU A 1 198 ? -0.350 7.542 21.833 1.00 89.00 198 LEU A O 1
ATOM 1546 N N . GLU A 1 199 ? 1.641 8.385 22.446 1.00 90.19 199 GLU A N 1
ATOM 1547 C CA . GLU A 1 199 ? 1.648 7.798 23.794 1.00 90.19 199 GLU A CA 1
ATOM 1548 C C . GLU A 1 199 ? 0.428 8.273 24.596 1.00 90.19 199 GLU A C 1
ATOM 1550 O O . GLU A 1 199 ? -0.322 7.463 25.141 1.00 90.19 199 GLU A O 1
ATOM 1555 N N . GLY A 1 200 ? 0.147 9.581 24.566 1.00 91.88 200 GLY A N 1
ATOM 1556 C CA . GLY A 1 200 ? -1.040 10.147 25.204 1.00 91.88 200 GLY A CA 1
ATOM 1557 C C . GLY A 1 200 ? -2.368 9.633 24.631 1.00 91.88 200 GLY A C 1
ATOM 1558 O O . GLY A 1 200 ? -3.360 9.569 25.358 1.00 91.88 200 GLY A O 1
ATOM 1559 N N . ILE A 1 201 ? -2.420 9.259 23.349 1.00 93.00 201 ILE A N 1
ATOM 1560 C CA . ILE A 1 201 ? -3.606 8.636 22.737 1.00 93.00 201 ILE A CA 1
ATOM 1561 C C . ILE A 1 201 ? -3.754 7.187 23.186 1.00 93.00 201 ILE A C 1
ATOM 1563 O O . ILE A 1 201 ? -4.856 6.785 23.553 1.00 93.00 201 ILE A O 1
ATOM 1567 N N . VAL A 1 202 ? -2.663 6.421 23.200 1.00 93.81 202 VAL A N 1
ATOM 1568 C CA . VAL A 1 202 ? -2.658 5.033 23.679 1.00 93.81 202 VAL A CA 1
ATOM 1569 C C . VAL A 1 202 ? -3.142 4.963 25.127 1.00 93.81 202 VAL A C 1
ATOM 1571 O O . VAL A 1 202 ? -3.991 4.133 25.451 1.00 93.81 202 VAL A O 1
ATOM 1574 N N . ASP A 1 203 ? -2.675 5.865 25.988 1.00 94.25 203 ASP A N 1
ATOM 1575 C CA . ASP A 1 203 ? -3.115 5.915 27.384 1.00 94.25 203 ASP A CA 1
ATOM 1576 C C . ASP A 1 203 ? -4.599 6.270 27.520 1.00 94.25 203 ASP A C 1
ATOM 1578 O O . ASP A 1 203 ? -5.312 5.664 28.323 1.00 94.25 203 ASP A O 1
ATOM 1582 N N . LYS A 1 204 ? -5.103 7.202 26.702 1.00 93.19 204 LYS A N 1
ATOM 1583 C CA . LYS A 1 204 ? -6.539 7.511 26.659 1.00 93.19 204 LYS A CA 1
ATOM 1584 C C . LYS A 1 204 ? -7.361 6.310 26.197 1.00 93.19 204 LYS A C 1
ATOM 1586 O O . LYS A 1 204 ? -8.346 5.992 26.851 1.00 93.19 204 LYS A O 1
ATOM 1591 N N . ALA A 1 205 ? -6.941 5.622 25.136 1.00 93.88 205 ALA A N 1
ATOM 1592 C CA . ALA A 1 205 ? -7.624 4.433 24.630 1.00 93.88 205 ALA A CA 1
ATOM 1593 C C . ALA A 1 205 ? -7.675 3.314 25.686 1.00 93.88 205 ALA A C 1
ATOM 1595 O O . ALA A 1 205 ? -8.729 2.720 25.910 1.00 93.88 205 ALA A O 1
ATOM 1596 N N . ARG A 1 206 ? -6.572 3.081 26.413 1.00 96.44 206 ARG A N 1
ATOM 1597 C CA . ARG A 1 206 ? -6.539 2.133 27.543 1.00 96.44 206 ARG A CA 1
ATOM 1598 C C . ARG A 1 206 ? -7.526 2.517 28.636 1.00 96.44 206 ARG A C 1
ATOM 1600 O O . ARG A 1 206 ? -8.250 1.660 29.135 1.00 96.44 206 ARG A O 1
ATOM 1607 N N . LYS A 1 207 ? -7.577 3.803 28.983 1.00 95.50 207 LYS A N 1
ATOM 1608 C CA . LYS A 1 207 ? -8.511 4.311 29.986 1.00 95.50 207 LYS A CA 1
ATOM 1609 C C . LYS A 1 207 ? -9.968 4.141 29.547 1.00 95.50 207 LYS A C 1
ATOM 1611 O O . LYS A 1 207 ? -10.794 3.745 30.361 1.00 95.50 207 LYS A O 1
ATOM 1616 N N . THR A 1 208 ? -10.280 4.367 28.271 1.00 91.75 208 THR A N 1
ATOM 1617 C CA . THR A 1 208 ? -11.615 4.100 27.713 1.00 91.75 208 THR A CA 1
ATOM 1618 C C . THR A 1 208 ? -12.009 2.633 27.892 1.00 91.75 208 THR A C 1
ATOM 1620 O O . THR A 1 208 ? -13.100 2.351 28.381 1.00 91.75 208 THR A O 1
ATOM 1623 N N . ILE A 1 209 ? -11.113 1.693 27.575 1.00 93.94 209 ILE A N 1
ATOM 1624 C CA . ILE A 1 209 ? -11.359 0.255 27.774 1.00 93.94 209 ILE A CA 1
ATOM 1625 C C . ILE A 1 209 ? -11.594 -0.069 29.259 1.00 93.94 209 ILE A C 1
ATOM 1627 O O . ILE A 1 209 ? -12.494 -0.841 29.592 1.00 93.94 209 ILE A O 1
ATOM 1631 N N . GLU A 1 210 ? -10.815 0.527 30.165 1.00 94.81 210 GLU A N 1
ATOM 1632 C CA . GLU A 1 210 ? -10.974 0.343 31.612 1.00 94.81 210 GLU A CA 1
ATOM 1633 C C . GLU A 1 210 ? -12.339 0.841 32.115 1.00 94.81 210 GLU A C 1
ATOM 1635 O O . GLU A 1 210 ? -13.022 0.127 32.854 1.00 94.81 210 GLU A O 1
ATOM 1640 N N . GLU A 1 211 ? -12.765 2.030 31.683 1.00 93.62 211 GLU A N 1
ATOM 1641 C CA . GLU A 1 211 ? -14.069 2.601 32.038 1.00 93.62 211 GLU A CA 1
ATOM 1642 C C . GLU A 1 211 ? -15.227 1.734 31.525 1.00 93.62 211 GLU A C 1
ATOM 1644 O O . GLU A 1 211 ? -16.171 1.460 32.276 1.00 93.62 211 GLU A O 1
ATOM 1649 N N . ILE A 1 212 ? -15.128 1.228 30.291 1.00 93.06 212 ILE A N 1
ATOM 1650 C CA . ILE A 1 212 ? -16.112 0.298 29.722 1.00 93.06 212 ILE A CA 1
ATOM 1651 C C . ILE A 1 212 ? -16.177 -0.988 30.559 1.00 93.06 212 ILE A C 1
ATOM 1653 O O . ILE A 1 212 ? -17.253 -1.375 31.017 1.00 93.06 212 ILE A O 1
ATOM 1657 N N . ASN A 1 213 ? -15.035 -1.628 30.825 1.00 92.19 213 ASN A N 1
ATOM 1658 C CA . ASN A 1 213 ? -14.978 -2.887 31.575 1.00 92.19 213 ASN A CA 1
ATOM 1659 C C . ASN A 1 213 ? -15.500 -2.737 33.012 1.00 92.19 213 ASN A C 1
ATOM 1661 O O . ASN A 1 213 ? -16.194 -3.618 33.524 1.00 92.19 213 ASN A O 1
ATOM 1665 N N . SER A 1 214 ? -15.187 -1.617 33.668 1.00 92.44 214 SER A N 1
ATOM 1666 C CA . SER A 1 214 ? -15.696 -1.291 35.004 1.00 92.44 214 SER A CA 1
ATOM 1667 C C . SER A 1 214 ? -17.220 -1.137 35.006 1.00 92.44 214 SER A C 1
ATOM 1669 O O . SER A 1 214 ? -17.912 -1.688 35.869 1.00 92.44 214 SER A O 1
ATOM 1671 N N . THR A 1 215 ? -17.755 -0.447 33.997 1.00 92.19 215 THR A N 1
ATOM 1672 C CA . THR A 1 215 ? -19.196 -0.228 33.839 1.00 92.19 215 THR A CA 1
ATOM 1673 C C . THR A 1 215 ? -19.929 -1.541 33.588 1.00 92.19 215 THR A C 1
ATOM 1675 O O . THR A 1 215 ? -20.889 -1.855 34.293 1.00 92.19 215 THR A O 1
ATOM 1678 N N . GLU A 1 216 ? -19.449 -2.355 32.647 1.00 90.88 216 GLU A N 1
ATOM 1679 C CA . GLU A 1 216 ? -20.035 -3.665 32.352 1.00 90.88 216 GLU A CA 1
ATOM 1680 C C . GLU A 1 216 ? -20.018 -4.583 33.578 1.00 90.88 216 GLU A C 1
ATOM 1682 O O . GLU A 1 216 ? -21.029 -5.211 33.900 1.00 90.88 216 GLU A O 1
ATOM 1687 N N . LYS A 1 217 ? -18.915 -4.596 34.334 1.00 90.38 217 LYS A N 1
ATOM 1688 C CA . LYS A 1 217 ? -18.832 -5.343 35.592 1.00 90.38 217 LYS A CA 1
ATOM 1689 C C . LYS A 1 217 ? -19.890 -4.886 36.601 1.00 90.38 217 LYS A C 1
ATOM 1691 O O . LYS A 1 217 ? -20.568 -5.727 37.189 1.00 90.38 217 LYS A O 1
ATOM 1696 N N . SER A 1 218 ? -20.071 -3.576 36.777 1.00 92.50 218 SER A N 1
ATOM 1697 C CA . SER A 1 218 ? -21.086 -3.025 37.685 1.00 92.50 218 SER A CA 1
ATOM 1698 C C . SER A 1 218 ? -22.514 -3.405 37.268 1.00 92.50 218 SER A C 1
ATOM 1700 O O . SER A 1 218 ? -23.342 -3.762 38.116 1.00 92.50 218 SER A O 1
ATOM 1702 N N . ILE A 1 219 ? -22.799 -3.395 35.961 1.00 89.25 219 ILE A N 1
ATOM 1703 C CA . ILE A 1 219 ? -24.089 -3.829 35.406 1.00 89.25 219 ILE A CA 1
ATOM 1704 C C . ILE A 1 219 ? -24.330 -5.307 35.734 1.00 89.25 219 ILE A C 1
ATOM 1706 O O . ILE A 1 219 ? -25.377 -5.654 36.286 1.00 89.25 219 ILE A O 1
ATOM 1710 N N . VAL A 1 220 ? -23.349 -6.174 35.469 1.00 88.69 220 VAL A N 1
ATOM 1711 C CA . VAL A 1 220 ? -23.443 -7.616 35.746 1.00 88.69 220 VAL A CA 1
ATOM 1712 C C . VAL A 1 220 ? -23.651 -7.887 37.238 1.00 88.69 220 VAL A C 1
ATOM 1714 O O . VAL A 1 220 ? -24.522 -8.681 37.608 1.00 88.69 220 VAL A O 1
ATOM 1717 N N . GLU A 1 221 ? -22.910 -7.208 38.115 1.00 88.44 221 GLU A N 1
ATOM 1718 C CA . GLU A 1 221 ? -23.063 -7.332 39.570 1.00 88.44 221 GLU A CA 1
ATOM 1719 C C . GLU A 1 221 ? -24.463 -6.901 40.035 1.00 88.44 221 GLU A C 1
ATOM 1721 O O . GLU A 1 221 ? -25.090 -7.577 40.858 1.00 88.44 221 GLU A O 1
ATOM 1726 N N . THR A 1 222 ? -25.000 -5.822 39.462 1.00 93.62 222 THR A N 1
ATOM 1727 C CA . THR A 1 222 ? -26.343 -5.310 39.774 1.00 93.62 222 THR A CA 1
ATOM 1728 C C . THR A 1 222 ? -27.441 -6.284 39.345 1.00 93.62 222 THR A C 1
ATOM 1730 O O . THR A 1 222 ? -28.363 -6.563 40.125 1.00 93.62 222 THR A O 1
ATOM 1733 N N . VAL A 1 223 ? -27.337 -6.840 38.135 1.00 89.69 223 VAL A N 1
ATOM 1734 C CA . VAL A 1 223 ? -28.278 -7.842 37.608 1.00 89.69 223 VAL A CA 1
ATOM 1735 C C . VAL A 1 223 ? -28.236 -9.104 38.463 1.00 89.69 223 VAL A C 1
ATOM 1737 O O . VAL A 1 223 ? -29.272 -9.545 38.963 1.00 89.69 223 VAL A O 1
ATOM 1740 N N . THR A 1 224 ? -27.039 -9.626 38.733 1.00 88.69 224 THR A N 1
ATOM 1741 C CA . THR A 1 224 ? -26.845 -10.842 39.537 1.00 88.69 224 THR A CA 1
ATOM 1742 C C . THR A 1 224 ? -27.368 -10.657 40.964 1.00 88.69 224 THR A C 1
ATOM 1744 O O . THR A 1 224 ? -28.065 -11.518 41.507 1.00 88.69 224 THR A O 1
ATOM 1747 N N . GLY A 1 225 ? -27.099 -9.500 41.578 1.00 90.06 225 GLY A N 1
ATOM 1748 C CA . GLY A 1 225 ? -27.617 -9.158 42.900 1.00 90.06 225 GLY A CA 1
ATOM 1749 C C . GLY A 1 225 ? -29.145 -9.061 42.930 1.00 90.06 225 GLY A C 1
ATOM 1750 O O . GLY A 1 225 ? -29.776 -9.513 43.887 1.00 90.06 225 GLY A O 1
ATOM 1751 N N . THR A 1 226 ? -29.752 -8.515 41.875 1.00 91.12 226 THR A N 1
ATOM 1752 C CA . THR A 1 226 ? -31.214 -8.426 41.741 1.00 91.12 226 THR A CA 1
ATOM 1753 C C . THR A 1 226 ? -31.840 -9.803 41.554 1.00 91.12 226 THR A C 1
ATOM 1755 O O . THR A 1 226 ? -32.788 -10.134 42.264 1.00 91.12 226 THR A O 1
ATOM 1758 N N . GLN A 1 227 ? -31.265 -10.643 40.693 1.00 90.19 227 GLN A N 1
ATOM 1759 C CA . GLN A 1 227 ? -31.703 -12.025 40.496 1.00 90.19 227 GLN A CA 1
ATOM 1760 C C . GLN A 1 227 ? -31.647 -12.825 41.803 1.00 90.19 227 GLN A C 1
ATOM 1762 O O . GLN A 1 227 ? -32.601 -13.528 42.141 1.00 90.19 227 GLN A O 1
ATOM 1767 N N . LYS A 1 228 ? -30.569 -12.674 42.585 1.00 91.44 228 LYS A N 1
ATOM 1768 C CA . LYS A 1 228 ? -30.437 -13.324 43.895 1.00 91.44 228 LYS A CA 1
ATOM 1769 C C . LYS A 1 228 ? -31.543 -12.891 44.862 1.00 91.44 228 LYS A C 1
ATOM 1771 O O . LYS A 1 228 ? -32.204 -13.752 45.437 1.00 91.44 228 LYS A O 1
ATOM 1776 N N . ARG A 1 229 ? -31.777 -11.580 45.008 1.00 89.38 229 ARG A N 1
ATOM 1777 C CA . ARG A 1 229 ? -32.837 -11.045 45.886 1.00 89.38 229 ARG A CA 1
ATOM 1778 C C . ARG A 1 229 ? -34.227 -11.519 45.462 1.00 89.38 229 ARG A C 1
ATOM 1780 O O . ARG A 1 229 ? -35.021 -11.905 46.312 1.00 89.38 229 ARG A O 1
ATOM 1787 N N . LEU A 1 230 ? -34.516 -11.531 44.159 1.00 89.88 230 LEU A N 1
ATOM 1788 C CA . LEU A 1 230 ? -35.784 -12.049 43.640 1.00 89.88 230 LEU A CA 1
ATOM 1789 C C . LEU A 1 230 ? -35.940 -13.545 43.945 1.00 89.88 230 LEU A C 1
ATOM 1791 O O . LEU A 1 230 ? -36.983 -13.955 44.446 1.00 89.88 230 LEU A O 1
ATOM 1795 N N . SER A 1 231 ? -34.897 -14.351 43.729 1.00 85.06 231 SER A N 1
ATOM 1796 C CA . SER A 1 231 ? -34.902 -15.786 44.053 1.00 85.06 231 SER A CA 1
ATOM 1797 C C . SER A 1 231 ? -35.186 -16.050 45.535 1.00 85.06 231 SER A C 1
ATOM 1799 O O . SER A 1 231 ? -35.941 -16.970 45.852 1.00 85.06 231 SER A O 1
ATOM 1801 N N . GLU A 1 232 ? -34.640 -15.238 46.442 1.00 85.94 232 GLU A N 1
ATOM 1802 C CA . GLU A 1 232 ? -34.908 -15.340 47.882 1.00 85.94 232 GLU A CA 1
ATOM 1803 C C . GLU A 1 232 ? -36.380 -15.043 48.212 1.00 85.94 232 GLU A C 1
ATOM 1805 O O . GLU A 1 232 ? -37.010 -15.822 48.928 1.00 85.94 232 GLU A O 1
ATOM 1810 N N . VAL A 1 233 ? -36.959 -13.984 47.635 1.00 88.19 233 VAL A N 1
ATOM 1811 C CA . VAL A 1 233 ? -38.379 -13.630 47.826 1.00 88.19 233 VAL A CA 1
ATOM 1812 C C . VAL A 1 233 ? -39.308 -14.724 47.298 1.00 88.19 233 VAL A C 1
ATOM 1814 O O . VAL A 1 233 ? -40.245 -15.129 47.990 1.00 88.19 233 VAL A O 1
ATOM 1817 N N . PHE A 1 234 ? -39.042 -15.237 46.094 1.00 83.44 234 PHE A N 1
ATOM 1818 C CA . PHE A 1 234 ? -39.833 -16.318 45.504 1.00 83.44 234 PHE A CA 1
ATOM 1819 C C . PHE A 1 234 ? -39.708 -17.617 46.307 1.00 83.44 234 PHE A C 1
ATOM 1821 O O . PHE A 1 234 ? -40.718 -18.266 46.568 1.00 83.44 234 PHE A O 1
ATOM 1828 N N . SER A 1 235 ? -38.501 -17.972 46.758 1.00 80.62 235 SER A N 1
ATOM 1829 C CA . SER A 1 235 ? -38.280 -19.173 47.575 1.00 80.62 235 SER A CA 1
ATOM 1830 C C . SER A 1 235 ? -39.007 -19.089 48.919 1.00 80.62 235 SER A C 1
ATOM 1832 O O . SER A 1 235 ? -39.622 -20.065 49.346 1.00 80.62 235 SER A O 1
ATOM 1834 N N . ASP A 1 236 ? -38.985 -17.926 49.577 1.00 77.56 236 ASP A N 1
ATOM 1835 C CA . ASP A 1 236 ? -39.703 -17.721 50.839 1.00 77.56 236 ASP A CA 1
ATOM 1836 C C . ASP A 1 236 ? -41.228 -17.739 50.633 1.00 77.56 236 ASP A C 1
ATOM 1838 O O . ASP A 1 236 ? -41.957 -18.321 51.435 1.00 77.56 236 ASP A O 1
ATOM 1842 N N . SER A 1 237 ? -41.722 -17.182 49.522 1.00 75.12 237 SER A N 1
ATOM 1843 C CA . SER A 1 237 ? -43.139 -17.252 49.145 1.00 75.12 237 SER A CA 1
ATOM 1844 C C . SER A 1 237 ? -43.603 -18.695 48.898 1.00 75.12 237 SER A C 1
ATOM 1846 O O . SER A 1 237 ? -44.623 -19.116 49.449 1.00 75.12 237 SER A O 1
ATOM 1848 N N . LEU A 1 238 ? -42.822 -19.487 48.155 1.00 73.06 238 LEU A N 1
ATOM 1849 C CA . LEU A 1 238 ? -43.113 -20.900 47.881 1.00 73.06 238 LEU A CA 1
ATOM 1850 C C . LEU A 1 238 ? -43.074 -21.765 49.149 1.00 73.06 238 LEU A C 1
ATOM 1852 O O . LEU A 1 238 ? -43.936 -22.627 49.329 1.00 73.06 238 LEU A O 1
ATOM 1856 N N . ALA A 1 239 ? -42.123 -21.507 50.053 1.00 69.44 239 ALA A N 1
ATOM 1857 C CA . ALA A 1 239 ? -42.049 -22.185 51.346 1.00 69.44 239 ALA A CA 1
ATOM 1858 C C . ALA A 1 239 ? -43.266 -21.863 52.234 1.00 69.44 239 ALA A C 1
ATOM 1860 O O . ALA A 1 239 ? -43.817 -22.758 52.873 1.00 69.44 239 ALA A O 1
ATOM 1861 N N . ARG A 1 240 ? -43.728 -20.602 52.249 1.00 69.25 240 ARG A N 1
ATOM 1862 C CA . ARG A 1 240 ? -44.933 -20.183 52.993 1.00 69.25 240 ARG A CA 1
ATOM 1863 C C . ARG A 1 240 ? -46.222 -20.772 52.423 1.00 69.25 240 ARG A C 1
ATOM 1865 O O . ARG A 1 240 ? -47.140 -21.047 53.188 1.00 69.25 240 ARG A O 1
ATOM 1872 N N . ALA A 1 241 ? -46.291 -20.977 51.110 1.00 73.31 241 ALA A N 1
ATOM 1873 C CA . ALA A 1 241 ? -47.439 -21.590 50.447 1.00 73.31 241 ALA A CA 1
ATOM 1874 C C . ALA A 1 241 ? -47.501 -23.124 50.623 1.00 73.31 241 ALA A C 1
ATOM 1876 O O . ALA A 1 241 ? -48.458 -23.750 50.173 1.00 73.31 241 ALA A O 1
ATOM 1877 N N . GLY A 1 242 ? -46.497 -23.741 51.263 1.00 67.19 242 GLY A N 1
ATOM 1878 C CA . GLY A 1 242 ? -46.432 -25.190 51.475 1.00 67.19 242 GLY A CA 1
ATOM 1879 C C . GLY A 1 242 ? -46.177 -26.000 50.198 1.00 67.19 242 GLY A C 1
ATOM 1880 O O . GLY A 1 242 ? -46.314 -27.220 50.227 1.00 67.19 242 GLY A O 1
ATOM 1881 N N . LEU A 1 243 ? -45.810 -25.344 49.088 1.00 60.50 243 LEU A N 1
ATOM 1882 C CA . LEU A 1 243 ? -45.593 -26.005 47.797 1.00 60.50 243 LEU A CA 1
ATOM 1883 C C . LEU A 1 243 ? -44.258 -26.765 47.718 1.00 60.50 243 LEU A C 1
ATOM 1885 O O . LEU A 1 243 ? -44.150 -27.681 46.911 1.00 60.50 243 LEU A O 1
ATOM 1889 N N . PHE A 1 244 ? -43.265 -26.430 48.554 1.00 55.22 244 PHE A N 1
ATOM 1890 C CA . PHE A 1 244 ? -41.979 -27.137 48.617 1.00 55.22 244 PHE A CA 1
ATOM 1891 C C . PHE A 1 244 ? -41.408 -27.177 50.050 1.00 55.22 244 PHE A C 1
ATOM 1893 O O . PHE A 1 244 ? -41.317 -26.128 50.695 1.00 55.22 244 PHE A O 1
ATOM 1900 N N . PRO A 1 245 ? -40.962 -28.345 50.560 1.00 55.91 245 PRO A N 1
ATOM 1901 C CA . PRO A 1 245 ? -40.135 -28.426 51.765 1.00 55.91 245 PRO A CA 1
ATOM 1902 C C . PRO A 1 245 ? -38.791 -27.716 51.546 1.00 55.91 245 PRO A C 1
ATOM 1904 O O . PRO A 1 245 ? -38.181 -27.852 50.483 1.00 55.91 245 PRO A O 1
ATOM 1907 N N . ARG A 1 246 ? -38.300 -26.986 52.558 1.00 53.72 246 ARG A N 1
ATOM 1908 C CA . ARG A 1 246 ? -37.063 -26.173 52.485 1.00 53.72 246 ARG A CA 1
ATOM 1909 C C . ARG A 1 246 ? -35.815 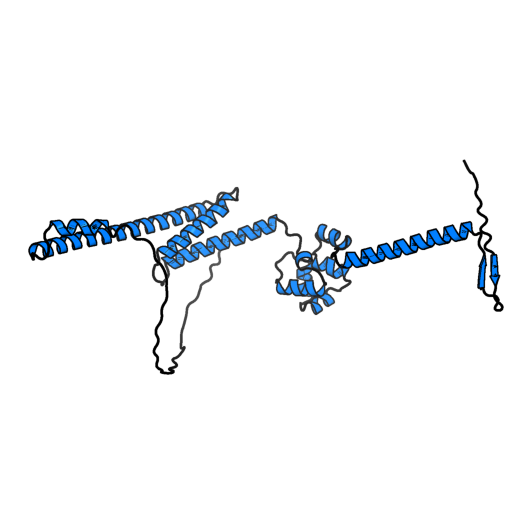-26.945 52.022 1.00 53.72 246 ARG A C 1
ATOM 1911 O O . ARG A 1 246 ? -34.883 -26.322 51.526 1.00 53.72 246 ARG A O 1
ATOM 1918 N N . GLU A 1 247 ? -35.803 -28.269 52.148 1.00 54.00 247 GLU A N 1
ATOM 1919 C CA . GLU A 1 247 ? -34.681 -29.138 51.770 1.00 54.00 247 GLU A CA 1
ATOM 1920 C C . GLU A 1 247 ? -34.513 -29.311 50.243 1.00 54.00 247 GLU A C 1
ATOM 1922 O O . GLU A 1 247 ? -33.382 -29.420 49.770 1.00 54.00 247 GLU A O 1
ATOM 1927 N N . MET A 1 248 ? -35.593 -29.225 49.453 1.00 47.59 248 MET A N 1
ATOM 1928 C CA . MET A 1 248 ? -35.587 -29.480 47.995 1.00 47.59 248 MET A CA 1
ATOM 1929 C C . MET A 1 248 ? -35.019 -28.330 47.137 1.00 47.59 248 MET A C 1
ATOM 1931 O O . MET A 1 248 ? -34.667 -28.535 45.980 1.00 47.59 248 MET A O 1
ATOM 1935 N N . LEU A 1 249 ? -34.901 -27.113 47.678 1.00 49.78 249 LEU A N 1
ATOM 1936 C CA . LEU A 1 249 ? -34.452 -25.925 46.926 1.00 49.78 249 LEU A CA 1
ATOM 1937 C C . LEU A 1 249 ? -32.923 -25.724 46.937 1.00 49.78 249 LEU A C 1
ATOM 1939 O O . LEU A 1 249 ? -32.412 -24.793 46.315 1.00 49.78 249 LEU A O 1
ATOM 1943 N N . SER A 1 250 ? -32.185 -26.572 47.660 1.00 50.62 250 SER A N 1
ATOM 1944 C CA . SER A 1 250 ? -30.724 -26.480 47.779 1.00 50.62 250 SER A CA 1
ATOM 1945 C C . SER A 1 250 ? -29.964 -27.262 46.698 1.00 50.62 250 SER A C 1
ATOM 1947 O O . SER A 1 250 ? -28.813 -26.932 46.406 1.00 50.62 250 SER A O 1
ATOM 1949 N N . GLU A 1 251 ? -30.605 -28.246 46.056 1.00 44.88 251 GLU A N 1
ATOM 1950 C CA . GLU A 1 251 ? -29.959 -29.135 45.080 1.00 44.88 251 GLU A CA 1
ATOM 1951 C C . GLU A 1 251 ? -29.960 -28.593 43.641 1.00 44.88 251 GLU A C 1
ATOM 1953 O O . GLU A 1 251 ? -29.027 -28.868 42.887 1.00 44.88 251 GLU A O 1
ATOM 1958 N N . THR A 1 252 ? -30.915 -27.739 43.261 1.00 44.12 252 THR A N 1
ATOM 1959 C CA . THR A 1 252 ? -31.024 -27.220 41.881 1.00 44.12 252 THR A CA 1
ATOM 1960 C C . THR A 1 252 ? -29.984 -26.150 41.522 1.00 44.12 252 THR A C 1
ATOM 1962 O O . THR A 1 252 ? -29.744 -25.898 40.347 1.00 44.12 252 THR A O 1
ATOM 1965 N N . LYS A 1 253 ? -29.283 -25.556 42.501 1.00 46.44 253 LYS A N 1
ATOM 1966 C CA . LYS A 1 253 ? -28.247 -24.527 42.255 1.00 46.44 253 LYS A CA 1
ATOM 1967 C C . LYS A 1 253 ? -26.895 -25.068 41.773 1.00 46.44 253 LYS A C 1
ATOM 1969 O O . LYS A 1 253 ? -26.049 -24.272 41.373 1.00 46.44 253 LYS A O 1
ATOM 1974 N N . LYS A 1 254 ? -26.652 -26.384 41.823 1.00 41.28 254 LYS A N 1
ATOM 1975 C CA . LYS A 1 254 ? -25.353 -26.972 41.432 1.00 41.28 254 LYS A CA 1
ATOM 1976 C C . LYS A 1 254 ? -25.261 -27.403 39.964 1.00 41.28 254 LYS A C 1
ATOM 1978 O O . LYS A 1 254 ? -24.144 -27.607 39.500 1.00 41.28 254 LYS A O 1
ATOM 1983 N N . SER A 1 255 ? -26.372 -27.523 39.234 1.00 39.41 255 SER A N 1
ATOM 1984 C CA . SER A 1 255 ? -26.364 -28.078 37.870 1.00 39.41 255 SER A CA 1
ATOM 1985 C C . SER A 1 255 ? -26.334 -27.053 36.731 1.00 39.41 255 SER A C 1
ATOM 1987 O O . SER A 1 255 ? -26.046 -27.449 35.611 1.00 39.41 255 SER A O 1
ATOM 1989 N N . GLU A 1 256 ? -26.573 -25.758 36.970 1.00 41.62 256 GLU A N 1
ATOM 1990 C CA . GLU A 1 256 ? -26.688 -24.767 35.874 1.00 41.62 256 GLU A CA 1
ATOM 1991 C C . GLU A 1 256 ? -25.440 -23.897 35.638 1.00 41.62 256 GLU A C 1
ATOM 1993 O O . GLU A 1 256 ? -25.403 -23.125 34.687 1.00 41.62 256 GLU A O 1
ATOM 1998 N N . ILE A 1 257 ? -24.378 -24.040 36.443 1.00 43.47 257 ILE A N 1
ATOM 1999 C CA . ILE A 1 257 ? -23.132 -23.261 36.259 1.00 43.47 257 ILE A CA 1
ATOM 2000 C C . ILE A 1 257 ? -22.137 -23.965 35.310 1.00 43.47 257 ILE A C 1
ATOM 2002 O O . ILE A 1 257 ? -21.144 -23.367 34.906 1.00 43.47 257 ILE A O 1
ATOM 2006 N N . ASN A 1 258 ? -22.395 -25.207 34.881 1.00 36.94 258 ASN A N 1
ATOM 2007 C CA . ASN A 1 258 ? -21.495 -25.933 33.977 1.00 36.94 258 ASN A CA 1
ATOM 2008 C C . ASN A 1 258 ? -22.234 -26.431 32.727 1.00 36.94 258 ASN A C 1
ATOM 2010 O O . ASN A 1 258 ? -22.716 -27.559 32.685 1.00 36.94 258 ASN A O 1
ATOM 2014 N N . GLY A 1 259 ? -22.343 -25.571 31.714 1.00 34.75 259 GLY A N 1
ATOM 2015 C CA . GLY A 1 259 ? -23.066 -25.886 30.482 1.00 34.75 259 GLY A CA 1
ATOM 2016 C C . GLY A 1 259 ? -22.807 -24.912 29.339 1.00 34.75 259 GLY A C 1
ATOM 2017 O O . GLY A 1 259 ? -23.735 -24.535 28.633 1.00 34.75 259 GLY A O 1
ATOM 2018 N N . GLY A 1 260 ? -21.559 -24.482 29.149 1.00 40.62 260 GLY A N 1
ATOM 2019 C CA . GLY A 1 260 ? -21.150 -23.912 27.870 1.00 40.62 260 GLY A CA 1
ATOM 2020 C C . GLY A 1 260 ? -20.962 -25.033 26.852 1.00 40.62 260 GLY A C 1
ATOM 2021 O O . GLY A 1 260 ? -19.959 -25.730 26.931 1.00 40.62 260 GLY A O 1
ATOM 2022 N N . ASN A 1 261 ? -21.913 -25.220 25.934 1.00 31.52 261 ASN A N 1
ATOM 2023 C CA . ASN A 1 261 ? -21.637 -25.481 24.515 1.00 31.52 261 ASN A CA 1
ATOM 2024 C C . ASN A 1 261 ? -22.940 -25.506 23.698 1.00 31.52 261 ASN A C 1
ATOM 2026 O O . ASN A 1 261 ? -23.868 -26.245 24.027 1.00 31.52 261 ASN A O 1
ATOM 2030 N N . ARG A 1 262 ? -22.979 -24.761 22.585 1.00 36.75 262 ARG A N 1
ATOM 2031 C CA . ARG A 1 262 ? -23.897 -25.052 21.468 1.00 36.75 262 ARG A CA 1
ATOM 2032 C C . ARG A 1 262 ? -23.578 -26.446 20.915 1.00 36.75 262 ARG A C 1
ATOM 2034 O O . ARG A 1 262 ? -22.417 -26.858 20.921 1.00 36.75 262 ARG A O 1
ATOM 2041 N N . PRO A 1 263 ? -24.579 -27.110 20.328 1.00 38.38 263 PRO A N 1
ATOM 2042 C CA . PRO A 1 263 ? -24.374 -27.532 18.950 1.00 38.38 263 PRO A CA 1
ATOM 2043 C C . PRO A 1 263 ? -25.537 -27.146 18.030 1.00 38.38 263 PRO A C 1
ATOM 2045 O O . PRO A 1 263 ? -26.695 -27.041 18.431 1.00 38.38 263 PRO A O 1
ATOM 2048 N N . GLU A 1 264 ? -25.167 -26.907 16.776 1.00 33.66 264 GLU A N 1
ATOM 2049 C CA . GLU A 1 264 ? -26.032 -26.874 15.598 1.00 33.66 264 GLU A CA 1
ATOM 2050 C C . GLU A 1 264 ? -26.831 -28.179 15.435 1.00 33.66 264 GLU A C 1
ATOM 2052 O O . GLU A 1 264 ? -26.311 -29.250 15.743 1.00 33.66 264 GLU A O 1
ATOM 2057 N N . ALA A 1 265 ? -28.045 -28.101 14.870 1.00 31.55 265 ALA A N 1
ATOM 2058 C CA . ALA A 1 265 ? -28.396 -28.733 13.584 1.00 31.55 265 ALA A CA 1
ATOM 2059 C C . ALA A 1 265 ? -29.922 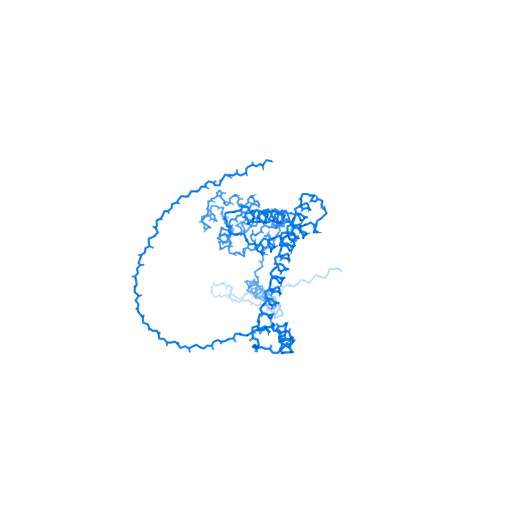-28.773 13.330 1.00 31.55 265 ALA A C 1
ATOM 2061 O O . ALA A 1 265 ? -30.696 -29.276 14.135 1.00 31.55 265 ALA A O 1
ATOM 2062 N N . ALA A 1 266 ? -30.296 -28.231 12.167 1.00 31.66 266 ALA A N 1
ATOM 2063 C CA . ALA A 1 266 ? -31.240 -28.721 11.153 1.00 31.66 266 ALA A CA 1
ATOM 2064 C C . ALA A 1 266 ? -32.339 -29.763 11.489 1.00 31.66 266 ALA A C 1
ATOM 2066 O O . ALA A 1 266 ? -32.035 -30.878 11.903 1.00 31.66 266 ALA A O 1
ATOM 2067 N N . ALA A 1 267 ? -33.587 -29.428 11.112 1.00 32.19 267 ALA A N 1
ATOM 2068 C CA . ALA A 1 267 ? -34.540 -30.199 10.268 1.00 32.19 267 ALA A CA 1
ATOM 2069 C C . ALA A 1 267 ? -35.945 -29.543 10.375 1.00 32.19 267 ALA A C 1
ATOM 2071 O O . ALA A 1 267 ? -36.510 -29.488 11.460 1.00 32.19 267 ALA A O 1
ATOM 2072 N N . SER A 1 268 ? -36.432 -28.816 9.361 1.00 31.73 268 SER A N 1
ATOM 2073 C CA . SER A 1 268 ? -37.264 -29.286 8.227 1.00 31.73 268 SER A CA 1
ATOM 2074 C C . SER A 1 268 ? -38.735 -29.597 8.562 1.00 31.73 268 SER A C 1
ATOM 2076 O O . SER A 1 268 ? -39.003 -30.592 9.224 1.00 31.73 268 SER A O 1
ATOM 2078 N N . ALA A 1 269 ? -39.651 -28.775 8.019 1.00 34.38 269 ALA A N 1
ATOM 2079 C CA . ALA A 1 269 ? -40.940 -29.108 7.362 1.00 34.38 269 ALA A CA 1
ATOM 2080 C C . ALA A 1 269 ? -41.748 -27.795 7.200 1.00 34.38 269 ALA A C 1
ATOM 2082 O O . ALA A 1 269 ? -42.131 -27.188 8.193 1.00 34.38 269 ALA A O 1
ATOM 2083 N N . GLU A 1 270 ? -41.743 -27.145 6.034 1.00 33.41 270 GLU A N 1
ATOM 2084 C CA . GLU A 1 270 ? -42.676 -27.316 4.896 1.00 33.41 270 GLU A CA 1
ATOM 2085 C C . GLU A 1 270 ? -44.164 -27.035 5.181 1.00 33.41 270 GLU A C 1
ATOM 2087 O O . GLU A 1 270 ? -44.832 -27.816 5.854 1.00 33.41 270 GLU A O 1
ATOM 2092 N N . ALA A 1 271 ? -44.635 -25.930 4.579 1.00 35.75 271 ALA A N 1
ATOM 2093 C CA . ALA A 1 271 ? -45.926 -25.638 3.922 1.00 35.75 271 ALA A CA 1
ATOM 2094 C C . ALA A 1 271 ? -46.167 -24.122 4.108 1.00 35.75 271 ALA A C 1
ATOM 2096 O O . ALA A 1 271 ? -46.352 -23.672 5.232 1.00 35.75 271 ALA A O 1
ATOM 2097 N N . GLY A 1 272 ? -45.959 -23.245 3.123 1.00 31.86 272 GLY A N 1
ATOM 2098 C CA . GLY A 1 272 ? -46.630 -23.209 1.824 1.00 31.86 272 GLY A CA 1
ATOM 2099 C C . GLY A 1 272 ? -47.827 -22.260 1.944 1.00 31.86 272 GLY A C 1
ATOM 2100 O O . GLY A 1 272 ? -48.724 -22.589 2.706 1.00 31.86 272 GLY A O 1
ATOM 2101 N N . GLU A 1 273 ? -47.758 -21.078 1.310 1.00 36.38 273 GLU A N 1
ATOM 2102 C CA . GLU A 1 273 ? -48.770 -20.461 0.414 1.00 36.38 273 GLU A CA 1
ATOM 2103 C C . GLU A 1 273 ? -48.586 -18.927 0.295 1.00 36.38 273 GLU A C 1
ATOM 2105 O O . GLU A 1 273 ? -48.745 -18.182 1.259 1.00 36.38 273 GLU A O 1
ATOM 2110 N N . ASP A 1 274 ? -48.169 -18.509 -0.904 1.00 34.75 274 ASP A N 1
ATOM 2111 C CA . ASP A 1 274 ? -48.611 -17.367 -1.722 1.00 34.75 274 ASP A CA 1
ATOM 2112 C C . ASP A 1 274 ? -49.190 -16.083 -1.088 1.00 34.75 274 ASP A C 1
ATOM 2114 O O . ASP A 1 274 ? -50.269 -16.083 -0.501 1.00 34.75 274 ASP A O 1
ATOM 2118 N N . ALA A 1 275 ? -48.520 -14.957 -1.379 1.00 38.84 275 ALA A N 1
ATOM 2119 C CA . ALA A 1 275 ? -49.059 -13.701 -1.950 1.00 38.84 275 ALA A CA 1
ATOM 2120 C C . ALA A 1 275 ? -47.936 -12.640 -1.887 1.00 38.84 275 ALA A C 1
ATOM 2122 O O . ALA A 1 275 ? -47.462 -12.294 -0.810 1.00 38.84 275 ALA A O 1
ATOM 2123 N N . ASP A 1 276 ? -47.262 -12.317 -2.987 1.00 32.84 276 ASP A N 1
ATOM 2124 C CA . ASP A 1 276 ? -47.666 -11.377 -4.047 1.00 32.84 276 ASP A CA 1
ATOM 2125 C C . ASP A 1 276 ? -47.592 -9.891 -3.629 1.00 32.84 276 ASP A C 1
ATOM 2127 O O . ASP A 1 276 ? -48.411 -9.392 -2.865 1.00 32.84 276 ASP A O 1
ATOM 2131 N N . LEU A 1 277 ? -46.528 -9.266 -4.152 1.00 37.31 277 LEU A N 1
ATOM 2132 C CA . LEU A 1 277 ? -46.312 -7.883 -4.601 1.00 37.31 277 LEU A CA 1
ATOM 2133 C C . LEU A 1 277 ? -46.954 -6.700 -3.851 1.00 37.31 277 LEU A C 1
ATOM 2135 O O . LEU A 1 277 ? -48.169 -6.546 -3.766 1.00 37.31 277 LEU A O 1
ATOM 2139 N N . GLY A 1 278 ? -46.093 -5.746 -3.488 1.00 32.69 278 GLY A N 1
ATOM 2140 C CA . GLY A 1 278 ? -46.482 -4.376 -3.171 1.00 32.69 278 GLY A CA 1
ATOM 2141 C C . GLY A 1 278 ? -45.271 -3.453 -3.079 1.00 32.69 278 GLY A C 1
ATOM 2142 O O . GLY A 1 278 ? -44.610 -3.416 -2.046 1.00 32.69 278 GLY A O 1
ATOM 2143 N N . ASP A 1 279 ? -45.002 -2.751 -4.179 1.00 40.09 279 ASP A N 1
ATOM 2144 C CA . ASP A 1 279 ? -44.115 -1.592 -4.296 1.00 40.09 279 ASP A CA 1
ATOM 2145 C C . ASP A 1 279 ? -44.400 -0.515 -3.229 1.00 40.09 279 ASP A C 1
ATOM 2147 O O . ASP A 1 279 ? -45.562 -0.246 -2.918 1.00 40.09 279 ASP A O 1
ATOM 2151 N N . ALA A 1 280 ? -43.340 0.119 -2.719 1.00 40.69 280 ALA A N 1
ATOM 2152 C CA . ALA A 1 280 ? -43.335 1.462 -2.121 1.00 40.69 280 ALA A CA 1
ATOM 2153 C C . ALA A 1 280 ? -41.860 1.890 -1.984 1.00 40.69 280 ALA A C 1
ATOM 2155 O O . ALA A 1 280 ? -41.108 1.298 -1.213 1.00 40.69 280 ALA A O 1
ATOM 2156 N N . ASP A 1 281 ? -41.357 2.674 -2.932 1.00 38.12 281 ASP A N 1
ATOM 2157 C CA . ASP A 1 281 ? -41.278 4.142 -2.857 1.00 38.12 281 ASP A CA 1
ATOM 2158 C C . ASP A 1 281 ? -40.020 4.592 -2.097 1.00 38.12 281 ASP A C 1
ATOM 2160 O O . ASP A 1 281 ? -40.007 4.769 -0.879 1.00 38.12 281 ASP A O 1
ATOM 2164 N N . ASP A 1 282 ? -38.952 4.754 -2.885 1.00 44.62 282 ASP A N 1
ATOM 2165 C CA . ASP A 1 282 ? -37.825 5.638 -2.604 1.00 44.62 282 ASP A CA 1
ATOM 2166 C C . ASP A 1 282 ? -38.287 7.083 -2.854 1.00 44.62 282 ASP A C 1
ATOM 2168 O O . ASP A 1 282 ? -38.435 7.485 -4.007 1.00 44.62 282 ASP A O 1
ATOM 2172 N N . GLU A 1 283 ? -38.465 7.870 -1.796 1.00 41.66 283 GLU A N 1
ATOM 2173 C CA . GLU A 1 283 ? -38.396 9.333 -1.857 1.00 41.66 283 GLU A CA 1
ATOM 2174 C C . GLU A 1 283 ? -37.662 9.865 -0.615 1.00 41.66 283 GLU A C 1
ATOM 2176 O O . GLU A 1 283 ? -38.040 9.553 0.514 1.00 41.66 283 GLU A O 1
ATOM 2181 N N . ASP A 1 284 ? -36.620 10.657 -0.908 1.00 38.31 284 ASP A N 1
ATOM 2182 C CA . ASP A 1 284 ? -36.244 11.937 -0.289 1.00 38.31 284 ASP A CA 1
ATOM 2183 C C . ASP A 1 284 ? -35.861 11.944 1.218 1.00 38.31 284 ASP A C 1
ATOM 2185 O O . ASP A 1 284 ? -36.408 11.245 2.056 1.00 38.31 284 ASP A O 1
ATOM 2189 N N . GLU A 1 285 ? -34.900 12.710 1.730 1.00 38.56 285 GLU A N 1
ATOM 2190 C CA . GLU A 1 285 ? -34.205 13.899 1.257 1.00 38.56 285 GLU A CA 1
ATOM 2191 C C . GLU A 1 285 ? -33.055 14.195 2.251 1.00 38.56 285 GLU A C 1
ATOM 2193 O O . GLU A 1 285 ? -33.092 13.818 3.423 1.00 38.56 285 GLU A O 1
ATOM 2198 N N . ASP A 1 286 ? -32.076 14.946 1.756 1.00 34.34 286 ASP A N 1
ATOM 2199 C CA . ASP A 1 286 ? -31.333 15.992 2.463 1.00 34.34 286 ASP A CA 1
ATOM 2200 C C . ASP A 1 286 ? -30.362 15.697 3.625 1.00 34.34 286 ASP A C 1
ATOM 2202 O O . ASP A 1 286 ? -30.705 15.532 4.790 1.00 34.34 286 ASP A O 1
ATOM 2206 N N . GLY A 1 287 ? -29.088 15.962 3.301 1.00 32.25 287 GLY A N 1
ATOM 2207 C CA . GLY A 1 287 ? -28.442 17.161 3.846 1.00 32.25 287 GLY A CA 1
ATOM 2208 C C . GLY A 1 287 ? -27.489 16.957 5.025 1.00 32.25 287 GLY A C 1
ATOM 2209 O O . GLY A 1 287 ? -27.906 16.738 6.148 1.00 32.25 287 GLY A O 1
ATOM 2210 N N . GLU A 1 288 ? -26.187 17.163 4.790 1.00 36.69 288 GLU A N 1
ATOM 2211 C CA . GLU A 1 288 ? -25.415 18.280 5.377 1.00 36.69 288 GLU A CA 1
ATOM 2212 C C . GLU A 1 288 ? -23.890 18.033 5.373 1.00 36.69 288 GLU A C 1
ATOM 2214 O O . GLU A 1 288 ? -23.318 17.304 6.172 1.00 36.69 288 GLU A O 1
ATOM 2219 N N . ARG A 1 289 ? -23.209 18.772 4.487 1.00 37.91 289 ARG A N 1
ATOM 2220 C CA . ARG A 1 289 ? -22.008 19.585 4.771 1.00 37.91 289 ARG A CA 1
ATOM 2221 C C . ARG A 1 289 ? -20.939 18.999 5.717 1.00 37.91 289 ARG A C 1
ATOM 2223 O O . ARG A 1 289 ? -20.750 19.492 6.829 1.00 37.91 289 ARG A O 1
ATOM 2230 N N . SER A 1 290 ? -20.053 18.152 5.193 1.00 36.47 290 SER A N 1
ATOM 2231 C CA . SER A 1 290 ? -18.712 17.993 5.779 1.00 36.47 290 SER A CA 1
ATOM 2232 C C . SER A 1 290 ? -17.829 19.198 5.437 1.00 36.47 290 SER A C 1
ATOM 2234 O O . SER A 1 290 ? -17.357 19.371 4.313 1.00 36.47 290 SER A O 1
ATOM 2236 N N . ARG A 1 291 ? -17.623 20.063 6.435 1.00 40.41 291 ARG A N 1
ATOM 2237 C CA . ARG A 1 291 ? -16.610 21.124 6.422 1.00 40.41 291 ARG A CA 1
ATOM 2238 C C . ARG A 1 291 ? -15.217 20.497 6.486 1.00 40.41 291 ARG A C 1
ATOM 2240 O O . ARG A 1 291 ? -14.924 19.717 7.386 1.00 40.41 291 ARG A O 1
ATOM 2247 N N . GLY A 1 292 ? -14.374 20.873 5.527 1.00 33.88 292 GLY A N 1
ATOM 2248 C CA . GLY A 1 292 ? -12.971 20.490 5.468 1.00 33.88 292 GLY A CA 1
ATOM 2249 C C . GLY A 1 292 ? -12.152 21.064 6.623 1.00 33.88 292 GLY A C 1
ATOM 2250 O O . GLY A 1 292 ? -12.380 22.189 7.069 1.00 33.88 292 GLY A O 1
ATOM 2251 N N . TRP A 1 293 ? -11.167 20.287 7.061 1.00 36.59 293 TRP A N 1
ATOM 2252 C CA . TRP A 1 293 ? -10.133 20.726 7.988 1.00 36.59 293 TRP A CA 1
ATOM 2253 C C . TRP A 1 293 ? -8.834 20.940 7.210 1.00 36.59 293 TRP A C 1
ATOM 2255 O O . TRP A 1 293 ? -8.182 20.000 6.768 1.00 36.59 293 TRP A O 1
ATOM 2265 N N . PHE A 1 294 ? -8.501 22.215 7.017 1.00 39.69 294 PHE A N 1
ATOM 2266 C CA . PHE A 1 294 ? -7.201 22.719 6.580 1.00 39.69 294 PHE A CA 1
ATOM 2267 C C . PHE A 1 294 ? -6.441 23.196 7.820 1.00 39.69 294 PHE A C 1
ATOM 2269 O O . PHE A 1 294 ? -6.906 24.151 8.431 1.00 39.69 294 PHE A O 1
ATOM 2276 N N . LEU A 1 295 ? -5.276 22.622 8.136 1.00 43.50 295 LEU A N 1
ATOM 2277 C CA . LEU A 1 295 ? -4.189 23.216 8.946 1.00 43.50 295 LEU A CA 1
ATOM 2278 C C . LEU A 1 295 ? -2.900 22.482 8.512 1.00 43.50 295 LEU A C 1
ATOM 2280 O O . LEU A 1 295 ? -2.891 21.256 8.530 1.00 43.50 295 LEU A O 1
ATOM 2284 N N . ARG A 1 296 ? -1.930 23.092 7.818 1.00 42.88 296 ARG A N 1
ATOM 2285 C CA . ARG A 1 296 ? -0.975 24.161 8.185 1.00 42.88 296 ARG A CA 1
ATOM 2286 C C . ARG A 1 296 ? 0.004 23.762 9.281 1.00 42.88 296 ARG A C 1
ATOM 2288 O O . ARG A 1 296 ? -0.464 23.475 10.398 1.00 42.88 296 ARG A O 1
#

Radius of gyration: 42.66 Å; chains: 1; bounding box: 112×59×124 Å

pLDDT: mean 74.61, std 20.5, range [31.52, 96.44]

Secondary structure (DSSP, 8-state):
-----------EEEE-TTSSEEEEE--HHHHHHHHHHHHHHHHHHHHHHHHHHHHTTTTPPPHHHHHHHHTT--HHHHHHHHTT--HHHHHHHHT--HHHHHHHHH--S---HHHHHHHHHHHTS-GGGGS----HHHHHHHHHHHHHHHHHHHHHHHHHHHHSSS---HHHHHHHHHHHHHHHHHHHHTSS---HHHHHHHHHHHHHHHHHHHHHHHHHHHHHHHHHHHHHHHHHHHHHTTSS-TTTTSSGGGSSSS--------------------------------------

Sequence (296 aa):
MSDDDQEDTTVQIIRGSDGEPAFATVPHREFEELLTKSRRVTGLDAAVNAIRGEVNRLALIPSEVVHRISEGEHPVRVWRLHRGLKAVELAREAGISPGGLSEIETTKKDVSFETMVRIAKTLEVKLDDLMPAIDEGMIEEHRREVQLRDIARRISEIDSMINGSAGFDSGAVRDAAEHLISEATSFMADRAGRFDWLEGIVDKARKTIEEINSTEKSIVETVTGTQKRLSEVFSDSLARAGLFPREMLSETKKSEINGGNRPEAAASAEAGEDADLGDADDEDEDGERSRGWFLR